Protein AF-0000000075594648 (afdb_homodimer)

Organism: Setaria italica (NCBI:txid4555)

Secondary structure (DSSP, 8-state):
---------S---B-S-EEE-TT-GGG-EEETTBSTT--BPTTPPPSSHHHHHHHHHHHHHHHTTT-TT-HHHHHHHHHHHTT--TTS---TT--S-HHHHHHHHHHHHHHHHHHHHHHHHHHH--/---------S---B-S-EEE-TT-GGG-EEETTBSTT--BPTTPPPSSHHHHHHHHHHHHHHHTTT-TT-HHHHHHHHHHHTT--TTS---TT--S-HHHHHHHHHHHHHHHHHHHHHHHHHHH--

pLDDT: mean 88.83, std 19.43, range [21.77, 98.88]

Structure (mmCIF, N/CA/C/O backbone):
data_AF-0000000075594648-model_v1
#
loop_
_entity.id
_entity.type
_entity.pdbx_description
1 polymer 'phospholipase A2'
#
loop_
_atom_site.group_PDB
_atom_site.id
_atom_site.type_symbol
_atom_site.label_atom_id
_atom_site.label_alt_id
_atom_site.label_comp_id
_atom_site.label_asym_id
_atom_site.label_entity_id
_atom_site.label_seq_id
_atom_site.pdbx_PDB_ins_code
_atom_site.Cartn_x
_atom_site.Cartn_y
_atom_site.Cartn_z
_atom_site.occupancy
_atom_site.B_iso_or_equiv
_atom_site.auth_seq_id
_atom_site.auth_comp_id
_atom_site.auth_asym_id
_atom_site.auth_atom_id
_atom_site.pdbx_PDB_model_num
ATOM 1 N N . MET A 1 1 ? -22.719 20.812 14.289 1 21.88 1 MET A N 1
ATOM 2 C CA . MET A 1 1 ? -21.422 20.938 13.648 1 21.88 1 MET A CA 1
ATOM 3 C C . MET A 1 1 ? -20.438 19.906 14.195 1 21.88 1 MET A C 1
ATOM 5 O O . MET A 1 1 ? -19.234 20.172 14.305 1 21.88 1 MET A O 1
ATOM 9 N N . ASP A 1 2 ? -20.906 18.703 14.5 1 23.84 2 ASP A N 1
ATOM 10 C CA . ASP A 1 2 ? -20.188 17.625 15.18 1 23.84 2 ASP A CA 1
ATOM 11 C C . ASP A 1 2 ? -19.078 17.062 14.305 1 23.84 2 ASP A C 1
ATOM 13 O O . ASP A 1 2 ? -19.344 16.531 13.227 1 23.84 2 ASP A O 1
ATOM 17 N N . ALA A 1 3 ? -17.938 17.75 14.312 1 28.38 3 ALA A N 1
ATOM 18 C CA . ALA A 1 3 ? -16.703 17.297 13.664 1 28.38 3 ALA A CA 1
ATOM 19 C C . ALA A 1 3 ? -16.469 15.805 13.891 1 28.38 3 ALA A C 1
ATOM 21 O O . ALA A 1 3 ? -16.203 15.383 15.023 1 28.38 3 ALA A O 1
ATOM 22 N N . PHE A 1 4 ? -17.188 14.984 13.414 1 27.84 4 PHE A N 1
ATOM 23 C CA . PHE A 1 4 ? -16.922 13.555 13.461 1 27.84 4 PHE A CA 1
ATOM 24 C C . PHE A 1 4 ? -15.438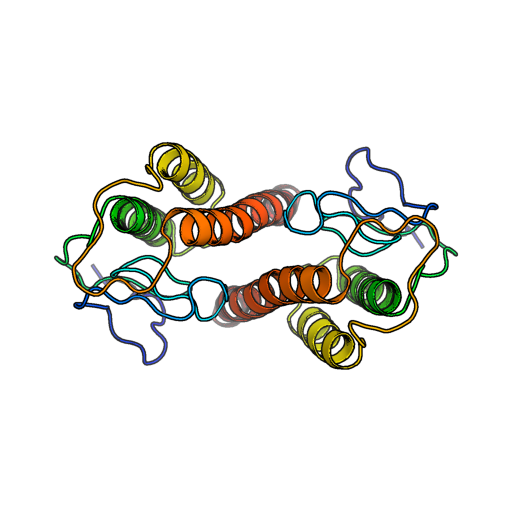 13.273 13.211 1 27.84 4 PHE A C 1
ATOM 26 O O . PHE A 1 4 ? -14.945 13.43 12.094 1 27.84 4 PHE A O 1
ATOM 33 N N . VAL A 1 5 ? -14.539 13.406 14.211 1 33.47 5 VAL A N 1
ATOM 34 C CA . VAL A 1 5 ? -13.125 13.086 14.398 1 33.47 5 VAL A CA 1
ATOM 35 C C . VAL A 1 5 ? -12.867 11.625 14.023 1 33.47 5 VAL A C 1
ATOM 37 O O . VAL A 1 5 ? -13.641 10.742 14.383 1 33.47 5 VAL A O 1
ATOM 40 N N . PHE A 1 6 ? -12.32 11.328 12.953 1 38.41 6 PHE A N 1
ATOM 41 C CA . PHE 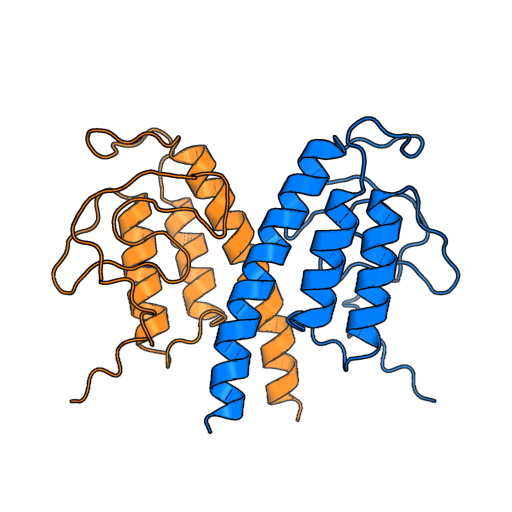A 1 6 ? -11.797 10.008 12.609 1 38.41 6 PHE A CA 1
ATOM 42 C C . PHE A 1 6 ? -11.438 9.227 13.867 1 38.41 6 PHE A C 1
ATOM 44 O O . PHE A 1 6 ? -11.023 9.812 14.875 1 38.41 6 PHE A O 1
ATOM 51 N N . PRO A 1 7 ? -12.195 8.133 14.133 1 35.22 7 PRO A N 1
ATOM 52 C CA . PRO A 1 7 ? -11.695 7.473 15.344 1 35.22 7 PRO A CA 1
ATOM 53 C C . PRO A 1 7 ? -10.18 7.543 15.477 1 35.22 7 PRO A C 1
ATOM 55 O O . PRO A 1 7 ? -9.453 7.043 14.609 1 35.22 7 PRO A O 1
ATOM 58 N N . GLN A 1 8 ? -9.578 8.648 15.727 1 34.41 8 GLN A N 1
ATOM 59 C CA . GLN A 1 8 ? -8.18 8.695 16.156 1 34.41 8 GLN A CA 1
ATOM 60 C C . GLN A 1 8 ? -7.848 7.512 17.062 1 34.41 8 GLN A C 1
ATOM 62 O O . GLN A 1 8 ? -8.516 7.293 18.078 1 34.41 8 GLN A O 1
ATOM 67 N N . GLY A 1 9 ? -7.723 6.289 16.672 1 34.22 9 GLY A N 1
ATOM 68 C CA . GLY A 1 9 ? -7.199 5.668 17.875 1 34.22 9 GLY A CA 1
ATOM 69 C C . GLY A 1 9 ? -6.695 6.668 18.906 1 34.22 9 GLY A C 1
ATOM 70 O O . GLY A 1 9 ? -6.723 7.879 18.656 1 34.22 9 GLY A O 1
ATOM 71 N N . SER A 1 10 ? -6.266 6.191 20.109 1 40.81 10 SER A N 1
ATOM 72 C CA . SER A 1 10 ? -5.656 7.059 21.109 1 40.81 10 SER A CA 1
ATOM 73 C C . SER A 1 10 ? -4.867 8.188 20.453 1 40.81 10 SER A C 1
ATOM 75 O O . SER A 1 10 ? -4.309 9.047 21.156 1 40.81 10 SER A O 1
ATOM 77 N N . GLN A 1 11 ? -4.312 7.957 19.125 1 51.66 11 GLN A N 1
ATOM 78 C CA . GLN A 1 11 ? -3.209 8.875 1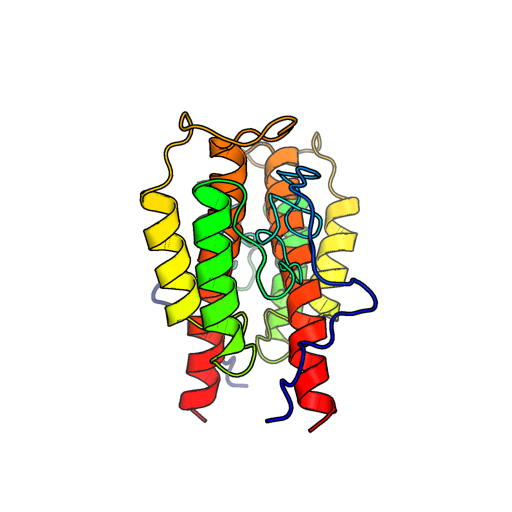8.859 1 51.66 11 GLN A CA 1
ATOM 79 C C . GLN A 1 11 ? -3.723 10.242 18.406 1 51.66 11 GLN A C 1
ATOM 81 O O . GLN A 1 11 ? -4.516 10.328 17.469 1 51.66 11 GLN A O 1
ATOM 86 N N . GLY A 1 12 ? -3.818 11.266 19.328 1 78.69 12 GLY A N 1
ATOM 87 C CA . GLY A 1 12 ? -3.92 12.711 19.234 1 78.69 12 GLY A CA 1
ATOM 88 C C . GLY A 1 12 ? -3.406 13.266 17.922 1 78.69 12 GLY A C 1
ATOM 89 O O . GLY A 1 12 ? -2.91 12.516 17.078 1 78.69 12 GLY A O 1
ATOM 90 N N . CYS A 1 13 ? -3.773 14.289 17.5 1 93.75 13 CYS A N 1
ATOM 91 C CA . CYS A 1 13 ? -3.271 15.062 16.359 1 93.75 13 CYS A CA 1
ATOM 92 C C . CYS A 1 13 ? -1.838 15.516 16.609 1 93.75 13 CYS A C 1
ATOM 94 O O . CYS A 1 13 ? -1.36 15.5 17.75 1 93.75 13 CYS A O 1
ATOM 96 N N . SER A 1 14 ? -1.088 15.656 15.516 1 96.44 14 SER A N 1
ATOM 97 C CA . SER A 1 14 ? 0.332 15.977 15.609 1 96.44 14 SER A CA 1
ATOM 98 C C . SER A 1 14 ? 0.557 17.484 15.625 1 96.44 14 SER A C 1
ATOM 100 O O . SER A 1 14 ? -0.096 18.219 14.883 1 96.44 14 SER A O 1
ATOM 102 N N . ARG A 1 15 ? 1.468 17.938 16.469 1 97.25 15 ARG A N 1
ATOM 103 C CA . ARG A 1 15 ? 1.88 19.328 16.531 1 97.25 15 ARG A CA 1
ATOM 104 C C . ARG A 1 15 ? 3.381 19.469 16.297 1 97.25 15 ARG A C 1
ATOM 106 O O . ARG A 1 15 ? 3.932 20.562 16.391 1 97.25 15 ARG A O 1
ATOM 113 N N . LYS A 1 16 ? 4.062 18.406 16.078 1 97.12 16 LYS A N 1
ATOM 114 C CA . LYS A 1 16 ? 5.516 18.359 15.922 1 97.12 16 LYS A CA 1
ATOM 115 C C . LYS A 1 16 ? 5.902 17.766 14.562 1 97.12 16 LYS A C 1
ATOM 117 O O . LYS A 1 16 ? 5.301 16.797 14.109 1 97.12 16 LYS A O 1
ATOM 122 N N . CYS A 1 17 ? 7.008 18.344 13.93 1 98.5 17 CYS A N 1
ATOM 123 C CA . CYS A 1 17 ? 7.547 17.766 12.711 1 98.5 17 CYS A CA 1
ATOM 124 C C . CYS A 1 17 ? 8.328 16.484 13.008 1 98.5 17 CYS A C 1
ATOM 126 O O . CYS A 1 17 ? 9.469 16.547 13.461 1 98.5 17 CYS A O 1
ATOM 128 N N . GLU A 1 18 ? 7.742 15.367 12.656 1 97.38 18 GLU A N 1
ATOM 129 C CA . GLU A 1 18 ? 8.336 14.062 12.922 1 97.38 18 GLU A CA 1
ATOM 130 C C . GLU A 1 18 ? 8.93 13.453 11.648 1 97.38 18 GLU A C 1
ATOM 132 O O . GLU A 1 18 ? 8.594 13.875 10.539 1 97.38 18 GLU A O 1
ATOM 137 N N . SER A 1 19 ? 9.922 12.617 11.789 1 98.25 19 SER A N 1
ATOM 138 C CA . SER A 1 19 ? 10.469 11.797 10.711 1 98.25 19 SER A CA 1
ATOM 139 C C . SER A 1 19 ? 10.938 10.438 11.234 1 98.25 19 SER A C 1
ATOM 141 O O . SER A 1 19 ? 12.016 10.328 11.812 1 98.25 19 SER A O 1
ATOM 143 N N . SER A 1 20 ? 10.094 9.477 11.117 1 97.19 20 SER A N 1
ATOM 144 C CA . SER A 1 20 ? 10.398 8.133 11.594 1 97.19 20 SER A CA 1
ATOM 145 C C . SER A 1 20 ? 9.773 7.074 10.695 1 97.19 20 SER A C 1
ATOM 147 O O . SER A 1 20 ? 8.703 7.289 10.125 1 97.19 20 SER A O 1
ATOM 149 N N . PHE A 1 21 ? 10.477 5.922 10.562 1 96.94 21 PHE A N 1
ATOM 150 C CA . PHE A 1 21 ? 10.008 4.746 9.836 1 96.94 21 PHE A CA 1
ATOM 151 C C . PHE A 1 21 ? 9.609 5.109 8.414 1 96.94 21 PHE A C 1
ATOM 153 O O . PHE A 1 21 ? 8.523 4.75 7.957 1 96.94 21 PHE A O 1
ATOM 160 N N . CYS A 1 22 ? 10.477 5.797 7.719 1 96.94 22 CYS A N 1
ATOM 161 C CA . CYS A 1 22 ? 10.156 6.488 6.473 1 96.94 22 CYS A CA 1
ATOM 162 C C . CYS A 1 22 ? 9.961 5.492 5.336 1 96.94 22 CYS A C 1
ATOM 164 O O . CYS A 1 22 ? 9.406 5.844 4.293 1 96.94 22 CYS A O 1
ATOM 166 N N . ALA A 1 23 ? 10.32 4.242 5.508 1 94.81 23 ALA A N 1
ATOM 167 C CA . ALA A 1 23 ? 10.211 3.25 4.441 1 94.81 23 ALA A CA 1
ATOM 168 C C . ALA A 1 23 ? 9.227 2.145 4.824 1 94.81 23 ALA A C 1
ATOM 170 O O . ALA A 1 23 ? 9.125 1.131 4.129 1 94.81 23 ALA A O 1
ATOM 171 N N . VAL A 1 24 ? 8.562 2.287 5.969 1 94.88 24 VAL A N 1
ATOM 172 C CA . VAL A 1 24 ? 7.621 1.3 6.484 1 94.88 24 VAL A CA 1
ATOM 173 C C . VAL A 1 24 ? 6.211 1.88 6.48 1 94.88 24 VAL A C 1
ATOM 175 O O . VAL A 1 24 ? 5.781 2.492 7.461 1 94.88 24 VAL A O 1
ATOM 178 N N . PRO A 1 25 ? 5.445 1.521 5.492 1 95.75 25 PRO A N 1
ATOM 179 C CA . PRO A 1 25 ? 4.203 2.252 5.227 1 95.75 25 PRO A CA 1
ATOM 180 C C . PRO A 1 25 ? 3.285 2.312 6.445 1 95.75 25 PRO A C 1
ATOM 182 O O . PRO A 1 25 ? 2.834 3.393 6.832 1 95.75 25 PRO A O 1
ATOM 185 N N . PRO A 1 26 ? 3.049 1.259 7.203 1 93.56 26 PRO A N 1
ATOM 186 C CA . PRO A 1 26 ? 2.064 1.354 8.281 1 93.56 26 PRO A CA 1
ATOM 187 C C . PRO A 1 26 ? 2.564 2.182 9.469 1 93.56 26 PRO A C 1
ATOM 189 O O . PRO A 1 26 ? 1.771 2.592 10.32 1 93.56 26 PRO A O 1
ATOM 192 N N . LEU A 1 27 ? 3.857 2.387 9.531 1 94.5 27 LEU A N 1
ATOM 193 C CA . LEU A 1 27 ? 4.426 3.047 10.703 1 94.5 27 LEU A CA 1
ATOM 194 C C . LEU A 1 27 ? 4.996 4.41 10.336 1 94.5 27 LEU A C 1
ATOM 196 O O . LEU A 1 27 ? 5.426 5.168 11.211 1 94.5 27 LEU A O 1
ATOM 200 N N . LEU A 1 28 ? 5.066 4.672 9.086 1 96.81 28 LEU A N 1
ATOM 201 C CA . LEU A 1 28 ? 5.672 5.895 8.578 1 96.81 28 LEU A CA 1
ATOM 202 C C . LEU A 1 28 ? 5.02 7.125 9.195 1 96.81 28 LEU A C 1
ATOM 204 O O . LEU A 1 28 ? 3.789 7.223 9.242 1 96.81 28 LEU A O 1
ATOM 208 N N . ARG A 1 29 ? 5.84 7.988 9.789 1 97.31 29 ARG A N 1
ATOM 209 C CA . ARG A 1 29 ? 5.473 9.336 10.211 1 97.31 29 ARG A CA 1
ATOM 210 C C . ARG A 1 29 ? 6.383 10.375 9.57 1 97.31 29 ARG A C 1
ATOM 212 O O . ARG A 1 29 ? 7.605 10.32 9.719 1 97.31 29 ARG A O 1
ATOM 219 N N . TYR A 1 30 ? 5.871 11.258 8.773 1 98.5 30 TYR A N 1
ATOM 220 C CA . TYR A 1 30 ? 6.641 12.336 8.164 1 98.5 30 TYR A CA 1
ATOM 221 C C . TYR A 1 30 ? 5.906 13.672 8.297 1 98.5 30 TYR A C 1
ATOM 223 O O . TYR A 1 30 ? 4.762 13.805 7.855 1 98.5 30 TYR A O 1
ATOM 231 N N . GLY A 1 31 ? 6.59 14.578 8.906 1 98.56 31 GLY A N 1
ATOM 232 C CA . GLY A 1 31 ? 5.934 15.844 9.211 1 98.56 31 GLY A CA 1
ATOM 233 C C . GLY A 1 31 ? 4.809 15.695 10.219 1 98.56 31 GLY A C 1
ATOM 234 O O . GLY A 1 31 ? 4.953 15 11.227 1 98.56 31 GLY A O 1
ATOM 235 N N . LYS A 1 32 ? 3.795 16.438 9.945 1 98.25 32 LYS A N 1
ATOM 236 C CA . LYS A 1 32 ? 2.635 16.391 10.836 1 98.25 32 LYS A CA 1
ATOM 237 C C . LYS A 1 32 ? 1.476 15.641 10.188 1 98.25 32 LYS A C 1
ATOM 239 O O . LYS A 1 32 ? 0.537 15.227 10.875 1 98.25 32 LYS A O 1
ATOM 244 N N . TYR A 1 33 ? 1.637 15.406 8.875 1 98.19 33 TYR A N 1
ATOM 245 C CA . TYR A 1 33 ? 0.425 15 8.172 1 98.19 33 TYR A CA 1
ATOM 246 C C . TYR A 1 33 ? 0.647 13.695 7.414 1 98.19 33 TYR A C 1
ATOM 248 O O . TYR A 1 33 ? -0.306 12.977 7.113 1 98.19 33 TYR A O 1
ATOM 256 N N . CYS A 1 34 ? 1.858 13.398 7.031 1 98.5 34 CYS A N 1
ATOM 257 C CA . CYS A 1 34 ? 2.092 12.203 6.219 1 98.5 34 CYS A CA 1
ATOM 258 C C . CYS A 1 34 ? 2.217 10.961 7.098 1 98.5 34 CYS A C 1
ATOM 260 O O . CYS A 1 34 ? 3.207 10.797 7.809 1 98.5 34 CYS A O 1
ATOM 262 N N . GLY A 1 35 ? 1.302 10.117 7.027 1 96.81 35 GLY A N 1
ATOM 263 C CA . GLY A 1 35 ? 1.213 8.844 7.719 1 96.81 35 GLY A CA 1
ATOM 264 C C . GLY A 1 35 ? -0.193 8.273 7.746 1 96.81 35 GLY A C 1
ATOM 265 O O . GLY A 1 35 ? -1.172 9.023 7.691 1 96.81 35 GLY A O 1
ATOM 266 N N . ILE A 1 36 ? -0.271 6.984 7.742 1 94.69 36 ILE A N 1
ATOM 267 C CA . ILE A 1 36 ? -1.579 6.344 7.812 1 94.69 36 ILE A CA 1
ATOM 268 C C . ILE A 1 36 ? -2.191 6.57 9.195 1 94.69 36 ILE A C 1
ATOM 270 O O . ILE A 1 36 ? -1.528 6.375 10.211 1 94.69 36 ILE A O 1
ATOM 274 N N . LEU A 1 37 ? -3.465 7.016 9.234 1 92.06 37 LEU A N 1
ATOM 275 C CA . LEU A 1 37 ? -4.176 7.34 10.469 1 92.06 37 LEU A CA 1
ATOM 276 C C . LEU A 1 37 ? -3.41 8.383 11.273 1 92.06 37 LEU A C 1
ATOM 278 O O . LEU A 1 37 ? -3.361 8.305 12.508 1 92.06 37 LEU A O 1
ATOM 282 N N . TYR A 1 38 ? -2.748 9.211 10.602 1 94 38 TYR A N 1
ATOM 283 C CA . TYR A 1 38 ? -1.88 10.258 11.133 1 94 38 TYR A CA 1
ATOM 284 C C . TYR A 1 38 ? -2.191 11.602 10.492 1 94 38 TYR A C 1
ATOM 286 O O . TYR A 1 38 ? -2.34 11.695 9.266 1 94 38 TYR A O 1
ATOM 294 N N . SER A 1 39 ? -2.428 12.664 11.406 1 96.81 39 SER A N 1
ATOM 295 C CA . SER A 1 39 ? -2.729 13.992 10.883 1 96.81 39 SER A CA 1
ATOM 296 C C . SER A 1 39 ? -2.33 15.078 11.875 1 96.81 39 SER A C 1
ATOM 298 O O . SER A 1 39 ? -2.176 14.812 13.07 1 96.81 39 SER A O 1
ATOM 300 N N . GLY A 1 40 ? -2.154 16.188 11.266 1 97.38 40 GLY A N 1
ATOM 301 C CA . GLY A 1 40 ? -1.871 17.328 12.109 1 97.38 40 GLY A CA 1
ATOM 302 C C . GLY A 1 40 ? -3.092 17.844 12.852 1 97.38 40 GLY A C 1
ATOM 303 O O . GLY A 1 40 ? -4.223 17.688 12.383 1 97.38 40 GLY A O 1
ATOM 304 N N . CYS A 1 41 ? -2.842 18.469 14.062 1 96.5 41 CYS A N 1
ATOM 305 C CA . CYS A 1 41 ? -3.916 19.141 14.789 1 96.5 41 CYS A CA 1
ATOM 306 C C . CYS A 1 41 ? -4.438 20.344 14.008 1 96.5 41 CYS A C 1
ATOM 308 O O . CYS A 1 41 ? -3.729 20.891 13.164 1 96.5 41 CYS A O 1
ATOM 310 N N . PRO A 1 42 ? -5.773 20.703 14.297 1 94 42 PRO A N 1
ATOM 311 C CA . PRO A 1 42 ? -6.289 21.906 13.641 1 94 42 PRO A CA 1
ATOM 312 C C . PRO A 1 42 ? -5.355 23.109 13.797 1 94 42 PRO A C 1
ATOM 314 O O . PRO A 1 42 ? -4.848 23.359 14.891 1 94 42 PRO A O 1
ATOM 317 N N . GLY A 1 43 ? -5.102 23.797 12.766 1 95.69 43 GLY A N 1
ATOM 318 C CA . GLY A 1 43 ? -4.312 25.016 12.812 1 95.69 43 GLY A CA 1
ATOM 319 C C . GLY A 1 43 ? -2.836 24.781 12.562 1 95.69 43 GLY A C 1
ATOM 320 O O . GLY A 1 43 ? -2.076 25.719 12.359 1 95.69 43 GLY A O 1
ATOM 321 N N . GLU A 1 44 ? -2.361 23.562 12.578 1 97.94 44 GLU A N 1
ATOM 322 C CA . GLU A 1 44 ? -0.948 23.25 12.383 1 97.94 44 GLU A CA 1
ATOM 323 C C . GLU A 1 44 ? -0.55 23.406 10.914 1 97.94 44 GLU A C 1
ATOM 325 O O . GLU A 1 44 ? -1.255 22.938 10.023 1 97.94 44 GLU A O 1
ATOM 330 N N . LYS A 1 45 ? 0.635 24.109 10.711 1 98.5 45 LYS A N 1
ATOM 331 C CA . LYS A 1 45 ? 1.191 24.266 9.367 1 98.5 45 LYS A CA 1
ATOM 332 C C . LYS A 1 45 ? 2.064 23.062 9 1 98.5 45 LYS A C 1
ATOM 334 O O . LYS A 1 45 ? 2.709 22.469 9.867 1 98.5 45 LYS A O 1
ATOM 339 N N . PRO A 1 46 ? 2.074 22.719 7.727 1 98.75 46 PRO A N 1
ATOM 340 C CA . PRO A 1 46 ? 2.934 21.609 7.328 1 98.75 46 PRO A CA 1
ATOM 341 C C . PRO A 1 46 ? 4.422 21.922 7.496 1 98.75 46 PRO A C 1
ATOM 343 O O . PRO A 1 46 ? 4.812 23.078 7.504 1 98.75 46 PRO A O 1
ATOM 346 N N . CYS A 1 47 ? 5.23 20.938 7.578 1 98.88 47 CYS A N 1
ATOM 347 C CA . CYS A 1 47 ? 6.645 21.062 7.906 1 98.88 47 CYS A CA 1
ATOM 348 C C . CYS A 1 47 ? 7.469 21.359 6.66 1 98.88 47 CYS A C 1
ATOM 350 O O . CYS A 1 47 ? 8.562 21.922 6.754 1 98.88 47 CYS A O 1
ATOM 352 N N . ASP A 1 48 ? 7.055 20.953 5.539 1 98.69 48 ASP A N 1
ATOM 353 C CA . ASP A 1 48 ? 7.719 21.172 4.258 1 98.69 48 ASP A CA 1
ATOM 354 C C . ASP A 1 48 ? 6.777 20.891 3.094 1 98.69 48 ASP A C 1
ATOM 356 O O . ASP A 1 48 ? 5.566 20.766 3.281 1 98.69 48 ASP A O 1
ATOM 360 N N . ALA A 1 49 ? 7.309 20.781 1.891 1 98.62 49 ALA A N 1
ATOM 361 C CA . ALA A 1 49 ? 6.488 20.625 0.692 1 98.62 49 ALA A CA 1
ATOM 362 C C . ALA A 1 49 ? 5.785 19.281 0.676 1 98.62 49 ALA A C 1
ATOM 364 O O . ALA A 1 49 ? 4.605 19.188 0.331 1 98.62 49 ALA A O 1
ATOM 365 N N . LEU A 1 50 ? 6.484 18.219 1.001 1 98.81 50 LEU A N 1
ATOM 366 C CA . LEU A 1 50 ? 5.883 16.891 1.054 1 98.81 50 LEU A CA 1
ATOM 367 C C . LEU A 1 50 ? 4.754 16.844 2.078 1 98.81 50 LEU A C 1
ATOM 369 O O . LEU A 1 50 ? 3.662 16.359 1.783 1 98.81 50 LEU A O 1
ATOM 373 N N . ASP A 1 51 ? 4.992 17.359 3.215 1 98.81 51 ASP A N 1
ATOM 374 C CA . ASP A 1 51 ? 4 17.391 4.285 1 98.81 51 ASP A CA 1
ATOM 375 C C . ASP A 1 51 ? 2.785 18.219 3.881 1 98.81 51 ASP A C 1
ATOM 377 O O . ASP A 1 51 ? 1.66 17.922 4.285 1 98.81 51 ASP A O 1
ATOM 381 N N . ALA A 1 52 ? 2.998 19.25 3.119 1 98.88 52 ALA A N 1
ATOM 382 C CA . ALA A 1 52 ? 1.898 20.078 2.623 1 98.88 52 ALA A CA 1
ATOM 383 C C . ALA A 1 52 ? 0.98 19.266 1.708 1 98.88 52 ALA A C 1
ATOM 385 O O . ALA A 1 52 ? -0.243 19.422 1.756 1 98.88 52 ALA A O 1
ATOM 386 N N . CYS A 1 53 ? 1.56 18.422 0.913 1 98.88 53 CYS A N 1
ATOM 387 C CA . CYS A 1 53 ? 0.752 17.562 0.062 1 98.88 53 CYS A CA 1
ATOM 388 C C . CYS A 1 53 ? -0.142 16.656 0.9 1 98.88 53 CYS A C 1
ATOM 390 O O . CYS A 1 53 ? -1.319 16.469 0.584 1 98.88 53 CYS A O 1
ATOM 392 N N . CYS A 1 54 ? 0.426 16.141 1.966 1 98.81 54 CYS A N 1
ATOM 393 C CA . CYS A 1 54 ? -0.333 15.234 2.82 1 98.81 54 CYS A CA 1
ATOM 394 C C . CYS A 1 54 ? -1.437 15.984 3.561 1 98.81 54 CYS A C 1
ATOM 396 O O . CYS A 1 54 ? -2.514 15.43 3.795 1 98.81 54 CYS A O 1
ATOM 398 N N . MET A 1 55 ? -1.158 17.188 3.959 1 98.69 55 MET A N 1
ATOM 399 C CA . MET A 1 55 ? -2.174 18 4.625 1 98.69 55 MET A CA 1
ATOM 400 C C . MET A 1 55 ? -3.398 18.172 3.732 1 98.69 55 MET A C 1
ATOM 402 O O . MET A 1 55 ? -4.531 18 4.184 1 98.69 55 MET A O 1
ATOM 406 N N . VAL A 1 56 ? -3.119 18.594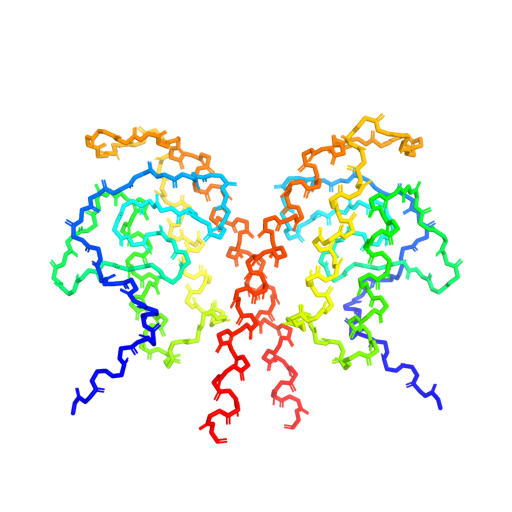 2.527 1 98.69 56 VAL A N 1
ATOM 407 C CA . VAL A 1 56 ? -4.203 18.797 1.572 1 98.69 56 VAL A CA 1
ATOM 408 C C . VAL A 1 56 ? -4.969 17.484 1.376 1 98.69 56 VAL A C 1
ATOM 410 O O . VAL A 1 56 ? -6.199 17.484 1.322 1 98.69 56 VAL A O 1
ATOM 413 N N . HIS A 1 57 ? -4.258 16.375 1.259 1 98.69 57 HIS A N 1
ATOM 414 C CA . HIS A 1 57 ? -4.867 15.062 1.112 1 98.69 57 HIS A CA 1
ATOM 415 C C . HIS A 1 57 ? -5.762 14.734 2.305 1 98.69 57 HIS A C 1
ATOM 417 O O . HIS A 1 57 ? -6.895 14.281 2.129 1 98.69 57 HIS A O 1
ATOM 423 N N . ASP A 1 58 ? -5.211 14.961 3.473 1 97.56 58 ASP A N 1
ATOM 424 C CA . ASP A 1 58 ? -5.973 14.688 4.688 1 97.56 58 ASP A CA 1
ATOM 425 C C . ASP A 1 58 ? -7.285 15.469 4.699 1 97.56 58 ASP A C 1
ATOM 427 O O . ASP A 1 58 ? -8.328 14.938 5.062 1 97.56 58 ASP A O 1
ATOM 431 N N . HIS A 1 59 ? -7.215 16.734 4.336 1 97.62 59 HIS A N 1
ATOM 432 C CA . HIS A 1 59 ? -8.414 17.562 4.293 1 97.62 59 HIS A CA 1
ATOM 433 C C . HIS A 1 59 ? -9.438 17 3.305 1 97.62 59 HIS A C 1
ATOM 435 O O . HIS A 1 59 ? -10.633 16.953 3.602 1 97.62 59 HIS A O 1
ATOM 441 N N . CYS A 1 60 ? -9.008 16.609 2.15 1 98.25 60 CYS A N 1
ATOM 442 C CA . CYS A 1 60 ? -9.891 16.047 1.137 1 98.25 60 CYS A CA 1
ATOM 443 C C . CYS A 1 60 ? -10.594 14.805 1.663 1 98.25 60 CYS A C 1
ATOM 445 O O . CYS A 1 60 ? -11.812 14.68 1.534 1 98.25 60 CYS A O 1
ATOM 447 N N . VAL A 1 61 ? -9.891 13.867 2.281 1 95.94 61 VAL A N 1
ATOM 448 C CA . VAL A 1 61 ? -10.438 12.633 2.814 1 95.94 61 VAL A CA 1
ATOM 449 C C . VAL A 1 61 ? -11.469 12.945 3.9 1 95.94 61 VAL A C 1
ATOM 451 O O . VAL A 1 61 ? -12.562 12.375 3.91 1 95.94 61 VAL A O 1
ATOM 454 N N . ASP A 1 62 ? -11.07 13.875 4.758 1 93.94 62 ASP A N 1
ATOM 455 C CA . ASP A 1 62 ? -11.953 14.273 5.844 1 93.94 62 ASP A CA 1
ATOM 456 C C . ASP A 1 62 ? -13.289 14.781 5.309 1 93.94 62 ASP A C 1
ATOM 458 O O . ASP A 1 62 ? -14.352 14.406 5.812 1 93.94 62 ASP A O 1
ATOM 462 N N . THR A 1 63 ? -13.258 15.562 4.285 1 95.81 63 THR A N 1
ATOM 463 C CA . THR A 1 63 ? -14.461 16.203 3.77 1 95.81 63 THR A CA 1
ATOM 464 C C . THR A 1 63 ? -15.25 15.25 2.885 1 95.81 63 THR A C 1
ATOM 466 O O . THR A 1 63 ? -16.359 15.57 2.449 1 95.81 63 THR A O 1
ATOM 469 N N . HIS A 1 64 ? -14.766 14.117 2.602 1 95.31 64 HIS A N 1
ATOM 470 C CA . HIS A 1 64 ? -15.461 13.086 1.837 1 95.31 64 HIS A CA 1
ATOM 471 C C . HIS A 1 64 ? -15.734 11.852 2.693 1 95.31 64 HIS A C 1
ATOM 473 O O . HIS A 1 64 ? -15.438 10.727 2.285 1 95.31 64 HIS A O 1
ATOM 479 N N . ASN A 1 65 ? -16.234 12.086 3.906 1 91.31 65 ASN A N 1
ATOM 480 C CA . ASN A 1 65 ? -16.734 11.078 4.84 1 91.31 65 ASN A CA 1
ATOM 481 C C . ASN A 1 65 ? -15.602 10.156 5.309 1 91.31 65 ASN A C 1
ATOM 483 O O . ASN A 1 65 ? -15.805 8.953 5.48 1 91.31 65 ASN A O 1
ATOM 487 N N . ASN A 1 66 ? -14.359 10.625 5.297 1 91.06 66 ASN A N 1
ATOM 488 C CA . ASN A 1 66 ? -13.195 9.859 5.738 1 91.06 66 ASN A CA 1
ATOM 489 C C . ASN A 1 66 ? -12.961 8.633 4.863 1 91.06 66 ASN A C 1
ATOM 491 O O . ASN A 1 66 ? -12.578 7.574 5.363 1 91.06 66 ASN A O 1
ATOM 495 N N . ASP A 1 67 ? -13.289 8.758 3.613 1 90.75 67 ASP A N 1
ATOM 496 C CA . ASP A 1 67 ? -13.055 7.684 2.656 1 90.75 67 ASP A CA 1
ATOM 497 C C . ASP A 1 67 ? -11.602 7.676 2.184 1 90.75 67 ASP A C 1
ATOM 499 O O . ASP A 1 67 ? -11.266 8.336 1.202 1 90.75 67 ASP A O 1
ATOM 503 N N . TYR A 1 68 ? -10.797 6.859 2.764 1 91.56 68 TYR A N 1
ATOM 504 C CA . TYR A 1 68 ? -9.359 6.777 2.492 1 91.56 68 TYR A CA 1
ATOM 505 C C . TYR A 1 68 ? -9.102 6.223 1.098 1 91.56 68 TYR A C 1
ATOM 507 O O . TYR A 1 68 ? -7.992 6.336 0.574 1 91.56 68 TYR A O 1
ATOM 515 N N . LEU A 1 69 ? -10.07 5.625 0.5 1 92.62 69 LEU A N 1
ATOM 516 C CA . LEU A 1 69 ? -9.922 5.059 -0.837 1 92.62 69 LEU A CA 1
ATOM 517 C C . LEU A 1 69 ? -10.547 5.973 -1.886 1 92.62 69 LEU A C 1
ATOM 519 O O . LEU A 1 69 ? -10.688 5.586 -3.047 1 92.62 69 LEU A O 1
ATOM 523 N N . ASN A 1 70 ? -10.953 7.172 -1.452 1 94.69 70 ASN A N 1
ATOM 524 C CA . ASN A 1 70 ? -11.5 8.125 -2.414 1 94.69 70 ASN A CA 1
ATOM 525 C C . ASN A 1 70 ? -10.516 8.383 -3.559 1 94.69 70 ASN A C 1
ATOM 527 O O . ASN A 1 70 ? -9.43 8.914 -3.34 1 94.69 70 ASN A O 1
ATOM 531 N N . THR A 1 71 ? -10.938 8.055 -4.746 1 96.25 71 THR A N 1
ATOM 532 C CA . THR A 1 71 ? -10.055 8.062 -5.906 1 96.25 71 THR A CA 1
ATOM 533 C C . THR A 1 71 ? -9.609 9.484 -6.238 1 96.25 71 THR A C 1
ATOM 535 O O . THR A 1 71 ? -8.438 9.719 -6.539 1 96.25 71 THR A O 1
ATOM 538 N N . ARG A 1 72 ? -10.484 10.398 -6.18 1 97.25 72 ARG A N 1
ATOM 539 C CA . ARG A 1 72 ? -10.141 11.781 -6.488 1 97.25 72 ARG A CA 1
ATOM 540 C C . ARG A 1 72 ? -9.109 12.328 -5.504 1 97.25 72 ARG A C 1
ATOM 542 O O . ARG A 1 72 ? -8.117 12.93 -5.91 1 97.25 72 ARG A O 1
ATOM 549 N N . CYS A 1 73 ? -9.32 12.148 -4.199 1 98.44 73 CYS A N 1
ATOM 550 C CA . CYS A 1 73 ? -8.391 12.617 -3.178 1 98.44 73 CYS A CA 1
ATOM 551 C C . CYS A 1 73 ? -7.016 11.984 -3.363 1 98.44 73 CYS A C 1
ATOM 553 O O . CYS A 1 73 ? -5.992 12.664 -3.27 1 98.44 73 CYS A O 1
ATOM 555 N N . ASN A 1 74 ? -6.973 10.75 -3.641 1 98.62 74 ASN A N 1
ATOM 556 C CA . ASN A 1 74 ? -5.715 10.023 -3.805 1 98.62 74 ASN A CA 1
ATOM 557 C C . ASN A 1 74 ? -5.004 10.43 -5.094 1 98.62 74 ASN A C 1
ATOM 559 O O . ASN A 1 74 ? -3.779 10.578 -5.109 1 98.62 74 ASN A O 1
ATOM 563 N N . GLU A 1 75 ? -5.727 10.609 -6.184 1 98.62 75 GLU A N 1
ATOM 564 C CA . GLU A 1 75 ? -5.109 11.062 -7.43 1 98.62 75 GLU A CA 1
ATOM 565 C C . GLU A 1 75 ? -4.551 12.469 -7.285 1 98.62 75 GLU A C 1
ATOM 567 O O . GLU A 1 75 ? -3.498 12.789 -7.844 1 98.62 75 GLU A O 1
ATOM 572 N N . ASN A 1 76 ? -5.258 13.266 -6.57 1 98.75 76 ASN A N 1
ATOM 573 C CA . ASN A 1 76 ? -4.738 14.602 -6.289 1 98.75 76 ASN A CA 1
ATOM 574 C C . ASN A 1 76 ? -3.43 14.539 -5.508 1 98.75 76 ASN A C 1
ATOM 576 O O . ASN A 1 76 ? -2.521 15.336 -5.75 1 98.75 76 ASN A O 1
ATOM 580 N N . LEU A 1 77 ? -3.328 13.672 -4.516 1 98.81 77 LEU A N 1
ATOM 581 C CA . LEU A 1 77 ? -2.08 13.5 -3.783 1 98.81 77 LEU A CA 1
ATOM 582 C C . LEU A 1 77 ? -0.95 13.094 -4.727 1 98.81 77 LEU A C 1
ATOM 584 O O . LEU A 1 77 ? 0.155 13.633 -4.645 1 98.81 77 LEU A O 1
ATOM 588 N N . LEU A 1 78 ? -1.179 12.203 -5.625 1 98.81 78 LEU A N 1
ATOM 589 C CA . LEU A 1 78 ? -0.16 11.781 -6.578 1 98.81 78 LEU A CA 1
ATOM 590 C C . LEU A 1 78 ? 0.341 12.961 -7.398 1 98.81 78 LEU A C 1
ATOM 592 O O . LEU A 1 78 ? 1.548 13.125 -7.594 1 98.81 78 LEU A O 1
ATOM 596 N N . SER A 1 79 ? -0.573 13.75 -7.879 1 98.75 79 SER A N 1
ATOM 597 C CA . SER A 1 79 ? -0.206 14.938 -8.641 1 98.75 79 SER A CA 1
ATOM 598 C C . SER A 1 79 ? 0.644 15.891 -7.805 1 98.75 79 SER A C 1
ATOM 600 O O . SER A 1 79 ? 1.625 16.453 -8.297 1 98.75 79 SER A O 1
ATOM 602 N N . CYS A 1 80 ? 0.25 16.062 -6.598 1 98.81 80 CYS A N 1
ATOM 603 C CA . CYS A 1 80 ? 0.995 16.938 -5.707 1 98.81 80 CYS A CA 1
ATOM 604 C C . CYS A 1 80 ? 2.404 16.422 -5.469 1 98.81 80 CYS A C 1
ATOM 606 O O . CYS A 1 80 ? 3.367 17.188 -5.465 1 98.81 80 CYS A O 1
ATOM 608 N N . LEU A 1 81 ? 2.561 15.148 -5.293 1 98.69 81 LEU A N 1
ATOM 609 C CA . LEU A 1 81 ? 3.861 14.531 -5.062 1 98.69 81 LEU A CA 1
ATOM 610 C C . LEU A 1 81 ? 4.797 14.773 -6.242 1 98.69 81 LEU A C 1
ATOM 612 O O . LEU A 1 81 ? 6.012 14.898 -6.062 1 98.69 81 LEU A O 1
ATOM 616 N N . ASP A 1 82 ? 4.234 14.883 -7.438 1 98 82 ASP A N 1
ATOM 617 C CA . ASP A 1 82 ? 5.023 15.148 -8.633 1 98 82 ASP A CA 1
ATOM 618 C C . ASP A 1 82 ? 5.719 16.516 -8.539 1 98 82 ASP A C 1
ATOM 620 O O . ASP A 1 82 ? 6.723 16.75 -9.219 1 98 82 ASP A O 1
ATOM 624 N N . SER A 1 83 ? 5.223 17.328 -7.734 1 97.44 83 SER A N 1
ATOM 625 C CA . SER A 1 83 ? 5.762 18.672 -7.641 1 97.44 83 SER A CA 1
ATOM 626 C C . SER A 1 83 ? 6.773 18.797 -6.508 1 97.44 83 SER A C 1
ATOM 628 O O . SER A 1 83 ? 7.398 19.844 -6.332 1 97.44 83 SER A O 1
ATOM 630 N N . VAL A 1 84 ? 6.895 17.734 -5.719 1 97.88 84 VAL A N 1
ATOM 631 C CA . VAL A 1 84 ? 7.832 17.75 -4.602 1 97.88 84 VAL A CA 1
ATOM 632 C C . VAL A 1 84 ? 9.25 17.5 -5.113 1 97.88 84 VAL A C 1
ATOM 634 O O . VAL A 1 84 ? 9.516 16.469 -5.754 1 97.88 84 VAL A O 1
ATOM 637 N N . SER A 1 85 ? 10.141 18.422 -4.836 1 96.75 85 SER A N 1
ATOM 638 C CA . SER A 1 85 ? 11.547 18.25 -5.176 1 96.75 85 SER A CA 1
ATOM 639 C C . SER A 1 85 ? 12.266 17.406 -4.133 1 96.75 85 SER A C 1
ATOM 641 O O . SER A 1 85 ? 12.297 17.75 -2.951 1 96.75 85 SER A O 1
ATOM 643 N N . PRO A 1 86 ? 12.875 16.328 -4.531 1 95.56 86 PRO A N 1
ATOM 644 C CA . PRO A 1 86 ? 13.594 15.477 -3.574 1 95.56 86 PRO A CA 1
ATOM 645 C C . PRO A 1 86 ? 14.734 16.219 -2.877 1 95.56 86 PRO A C 1
ATOM 647 O O . PRO A 1 86 ? 15.109 15.859 -1.756 1 95.56 86 PRO A O 1
ATOM 650 N N . ALA A 1 87 ? 15.242 17.156 -3.488 1 94.06 87 ALA A N 1
ATOM 651 C CA . ALA A 1 87 ? 16.375 17.922 -2.945 1 94.06 87 ALA A CA 1
ATOM 652 C C . ALA A 1 87 ? 15.898 19.234 -2.338 1 94.06 87 ALA A C 1
ATOM 654 O O . ALA A 1 87 ? 16.719 20.062 -1.942 1 94.06 87 ALA A O 1
ATOM 655 N N . GLY A 1 88 ? 14.688 19.453 -2.324 1 92.69 88 GLY A N 1
ATOM 656 C CA . GLY A 1 88 ? 14.156 20.703 -1.787 1 92.69 88 GLY A CA 1
ATOM 657 C C . GLY A 1 88 ? 14.312 20.812 -0.283 1 92.69 88 GLY A C 1
ATOM 658 O O . GLY A 1 88 ? 14.68 19.844 0.385 1 92.69 88 GLY A O 1
ATOM 659 N N . PRO A 1 89 ? 14.102 22.031 0.229 1 96.25 89 PRO A N 1
ATOM 660 C CA . PRO A 1 89 ? 14.219 22.234 1.675 1 96.25 89 PRO A CA 1
ATOM 661 C C . PRO A 1 89 ? 13.273 21.344 2.475 1 96.25 89 PRO A C 1
ATOM 663 O O . PRO A 1 89 ? 12.156 21.078 2.027 1 96.25 89 PRO A O 1
ATOM 666 N N . THR A 1 90 ? 13.781 20.875 3.584 1 97.75 90 THR A N 1
ATOM 667 C CA . THR A 1 90 ? 12.969 20.125 4.539 1 97.75 90 THR A CA 1
ATOM 668 C C . THR A 1 90 ? 13.047 20.75 5.93 1 97.75 90 THR A C 1
ATOM 670 O O . THR A 1 90 ? 13.336 21.938 6.059 1 97.75 90 THR A O 1
ATOM 673 N N . PHE A 1 91 ? 12.719 20.031 6.988 1 98.38 91 PHE A N 1
ATOM 674 C CA . PHE A 1 91 ? 12.641 20.641 8.312 1 98.38 91 PHE A CA 1
ATOM 675 C C . PHE A 1 91 ? 13.773 20.141 9.203 1 98.38 91 PHE A C 1
ATOM 677 O O . PHE A 1 91 ? 14.328 19.062 8.969 1 98.38 91 PHE A O 1
ATOM 684 N N . PRO A 1 92 ? 14.195 21.062 10.188 1 97.62 92 PRO A N 1
ATOM 685 C CA . PRO A 1 92 ? 15.305 20.672 11.062 1 97.62 92 PRO A CA 1
ATOM 686 C C . PRO A 1 92 ? 15.078 19.328 11.734 1 97.62 92 PRO A C 1
ATOM 688 O O . PRO A 1 92 ? 14 19.078 12.281 1 97.62 92 PRO A O 1
ATOM 691 N N . GLY A 1 93 ? 16.125 18.422 11.633 1 97.38 93 GLY A N 1
ATOM 692 C CA . GLY A 1 93 ? 16.062 17.141 12.32 1 97.38 93 GLY A CA 1
ATOM 693 C C . GLY A 1 93 ? 15.461 16.047 11.469 1 97.38 93 GLY A C 1
ATOM 694 O O . GLY A 1 93 ? 15.375 14.891 11.906 1 97.38 93 GLY A O 1
ATOM 695 N N . ASN A 1 94 ? 15.07 16.391 10.289 1 98.44 94 ASN A N 1
ATOM 696 C CA . ASN A 1 94 ? 14.508 15.375 9.414 1 98.44 94 ASN A CA 1
ATOM 697 C C . ASN A 1 94 ? 15.492 14.227 9.18 1 98.44 94 ASN A C 1
ATOM 699 O O . ASN A 1 94 ? 16.609 14.453 8.727 1 98.44 94 ASN A O 1
ATOM 703 N N . GLU A 1 95 ? 14.984 13.078 9.508 1 97.81 95 GLU A N 1
ATOM 704 C CA . GLU A 1 95 ? 15.844 11.906 9.398 1 97.81 95 GLU A CA 1
ATOM 705 C C . GLU A 1 95 ? 15.523 11.094 8.141 1 97.81 95 GLU A C 1
ATOM 707 O O . GLU A 1 95 ? 16.141 10.062 7.887 1 97.81 95 GLU A O 1
ATOM 712 N N . CYS A 1 96 ? 14.578 11.508 7.359 1 98.31 96 CYS A N 1
ATOM 713 C CA . CYS A 1 96 ? 14.133 10.773 6.18 1 98.31 96 CYS A CA 1
ATOM 714 C C . CYS A 1 96 ? 14.703 11.391 4.906 1 98.31 96 CYS A C 1
ATOM 716 O O . CYS A 1 96 ? 14.898 12.609 4.836 1 98.31 96 CYS A O 1
ATOM 718 N N . ASP A 1 97 ? 15.031 10.539 3.943 1 97.69 97 ASP A N 1
ATOM 719 C CA . ASP A 1 97 ? 15.242 11.016 2.58 1 97.69 97 ASP A CA 1
ATOM 720 C C . ASP A 1 97 ? 13.922 11.398 1.919 1 97.69 97 ASP A C 1
ATOM 722 O O . ASP A 1 97 ? 13.016 10.57 1.799 1 97.69 97 ASP A O 1
ATOM 726 N N . VAL A 1 98 ? 13.82 12.578 1.521 1 98.06 98 VAL A N 1
ATOM 727 C CA . VAL A 1 98 ? 12.547 13.078 1.012 1 98.06 98 VAL A CA 1
ATOM 728 C C . VAL A 1 98 ? 12.148 12.305 -0.241 1 98.06 98 VAL A C 1
ATOM 730 O O . VAL A 1 98 ? 10.984 11.945 -0.407 1 98.06 98 VAL A O 1
ATOM 733 N N . GLY A 1 99 ? 13.102 12.094 -1.119 1 97.44 99 GLY A N 1
ATOM 734 C CA . GLY A 1 99 ? 12.82 11.336 -2.328 1 97.44 99 GLY A CA 1
ATOM 735 C C . GLY A 1 99 ? 12.336 9.93 -2.051 1 97.44 99 GLY A C 1
ATOM 736 O O . GLY A 1 99 ? 11.328 9.492 -2.615 1 97.44 99 GLY A O 1
ATOM 737 N N . GLN A 1 100 ? 13.016 9.297 -1.188 1 96.31 100 GLN A N 1
ATOM 738 C CA . GLN A 1 100 ? 12.633 7.934 -0.842 1 96.31 100 GLN A CA 1
ATOM 739 C C . GLN A 1 100 ? 11.273 7.902 -0.154 1 96.31 100 GLN A C 1
ATOM 741 O O . GLN A 1 100 ? 10.438 7.043 -0.453 1 96.31 100 GLN A O 1
ATOM 746 N N . THR A 1 101 ? 11.055 8.797 0.749 1 98.12 101 THR A N 1
ATOM 747 C CA . THR A 1 101 ? 9.789 8.875 1.461 1 98.12 101 THR A CA 1
ATOM 748 C C . THR A 1 101 ? 8.641 9.141 0.492 1 98.12 101 THR A C 1
ATOM 750 O O . THR A 1 101 ? 7.594 8.484 0.562 1 98.12 101 THR A O 1
ATOM 753 N N . THR A 1 102 ? 8.898 10.031 -0.423 1 98.19 102 THR A N 1
ATOM 754 C CA . THR A 1 102 ? 7.91 10.344 -1.45 1 98.19 102 THR A CA 1
ATOM 755 C C . THR A 1 102 ? 7.574 9.094 -2.268 1 98.19 102 THR A C 1
ATOM 757 O O . THR A 1 102 ? 6.402 8.828 -2.551 1 98.19 102 THR A O 1
ATOM 760 N N . SER A 1 103 ? 8.57 8.383 -2.564 1 96.31 103 SER A N 1
ATOM 761 C CA . SER A 1 103 ? 8.375 7.164 -3.348 1 96.31 103 SER A CA 1
ATOM 762 C C . SER A 1 103 ? 7.547 6.141 -2.582 1 96.31 103 SER A C 1
ATOM 764 O O . SER A 1 103 ? 6.684 5.473 -3.16 1 96.31 103 SER A O 1
ATOM 766 N N . VAL A 1 104 ? 7.832 5.977 -1.346 1 97 104 VAL A N 1
ATOM 767 C CA . VAL A 1 104 ? 7.102 5.031 -0.509 1 97 104 VAL A CA 1
ATOM 768 C C . VAL A 1 104 ? 5.629 5.43 -0.446 1 97 104 VAL A C 1
ATOM 770 O O . VAL A 1 104 ? 4.746 4.59 -0.647 1 97 104 VAL A O 1
ATOM 773 N N . ILE A 1 105 ? 5.367 6.656 -0.239 1 98.38 105 ILE A N 1
ATOM 774 C CA . ILE A 1 105 ? 4.004 7.168 -0.156 1 98.38 105 ILE A CA 1
ATOM 775 C C . ILE A 1 105 ? 3.305 6.996 -1.504 1 98.38 105 ILE A C 1
ATOM 777 O O . ILE A 1 105 ? 2.15 6.566 -1.562 1 98.38 105 ILE A O 1
ATOM 781 N N . ARG A 1 106 ? 4 7.316 -2.586 1 97.94 106 ARG A N 1
ATOM 782 C CA . ARG A 1 106 ? 3.451 7.152 -3.928 1 97.94 106 ARG A CA 1
ATOM 783 C C . ARG A 1 106 ? 2.99 5.715 -4.156 1 97.94 106 ARG A C 1
ATOM 785 O O . ARG A 1 106 ? 1.902 5.484 -4.688 1 97.94 106 ARG A O 1
ATOM 792 N N . GLY A 1 107 ? 3.832 4.781 -3.762 1 96.88 107 GLY A N 1
ATOM 793 C CA . GLY A 1 107 ? 3.482 3.381 -3.93 1 96.88 107 GLY A CA 1
ATOM 794 C C . GLY A 1 107 ? 2.205 2.992 -3.209 1 96.88 107 GLY A C 1
ATOM 795 O O . GLY A 1 107 ? 1.369 2.275 -3.762 1 96.88 107 GLY A O 1
ATOM 796 N N . VAL A 1 108 ? 2.047 3.443 -1.995 1 97.44 108 VAL A N 1
ATOM 797 C CA . VAL A 1 108 ? 0.86 3.135 -1.202 1 97.44 108 VAL A CA 1
ATOM 798 C C . VAL A 1 108 ? -0.371 3.77 -1.847 1 97.44 108 VAL A C 1
ATOM 800 O O . VAL A 1 108 ? -1.413 3.123 -1.978 1 97.44 108 VAL A O 1
ATOM 803 N N . ILE A 1 109 ? -0.227 4.988 -2.275 1 98.5 109 ILE A N 1
ATOM 804 C CA . ILE A 1 109 ? -1.361 5.746 -2.789 1 98.5 109 ILE A CA 1
ATOM 805 C C . ILE A 1 109 ? -1.764 5.211 -4.16 1 98.5 109 ILE A C 1
ATOM 807 O O . ILE A 1 109 ? -2.951 5.16 -4.492 1 98.5 109 ILE A O 1
ATOM 811 N N . GLU A 1 110 ? -0.777 4.918 -4.992 1 97.5 110 GLU A N 1
ATOM 812 C CA . GLU A 1 110 ? -1.113 4.289 -6.27 1 97.5 110 GLU A CA 1
ATOM 813 C C . GLU A 1 110 ? -1.885 2.99 -6.059 1 97.5 110 GLU A C 1
ATOM 815 O O . GLU A 1 110 ? -2.828 2.695 -6.797 1 97.5 110 GLU A O 1
ATOM 820 N N . THR A 1 111 ? -1.453 2.229 -5.113 1 96.06 111 THR A N 1
ATOM 821 C CA . THR A 1 111 ? -2.164 1.008 -4.754 1 96.06 111 THR A CA 1
ATOM 822 C C . THR A 1 111 ? -3.578 1.326 -4.277 1 96.06 111 THR A C 1
ATOM 824 O O . THR A 1 111 ? -4.535 0.648 -4.656 1 96.06 111 THR A O 1
ATOM 827 N N . ALA A 1 112 ? -3.754 2.348 -3.479 1 95.88 112 ALA A N 1
ATOM 828 C CA . ALA A 1 112 ? -5.066 2.764 -2.988 1 95.88 112 ALA A CA 1
ATOM 829 C C . ALA A 1 112 ? -5.969 3.197 -4.141 1 95.88 112 ALA A C 1
ATOM 831 O O . ALA A 1 112 ? -7.172 2.932 -4.129 1 95.88 112 ALA A O 1
ATOM 832 N N . VAL A 1 113 ? -5.43 3.926 -5.09 1 96.12 113 VAL A N 1
ATOM 833 C CA . VAL A 1 113 ? -6.195 4.344 -6.262 1 96.12 113 VAL A CA 1
ATOM 834 C C . VAL A 1 113 ? -6.734 3.115 -6.992 1 96.12 113 VAL A C 1
ATOM 836 O O . VAL A 1 113 ? -7.918 3.057 -7.332 1 96.12 113 VAL A O 1
ATOM 839 N N . LEU A 1 114 ? -5.824 2.178 -7.176 1 92.31 114 LEU A N 1
ATOM 840 C CA . LEU A 1 114 ? -6.23 0.945 -7.84 1 92.31 114 LEU A CA 1
ATOM 841 C C . LEU A 1 114 ? -7.316 0.23 -7.043 1 92.31 114 LEU A C 1
ATOM 843 O O . LEU A 1 114 ? -8.344 -0.159 -7.598 1 92.31 114 LEU A O 1
ATOM 847 N N . ALA A 1 115 ? -7.164 0.078 -5.77 1 90.12 115 ALA A N 1
ATOM 848 C CA . ALA A 1 115 ? -8.141 -0.56 -4.891 1 90.12 115 ALA A CA 1
ATOM 849 C C . ALA A 1 115 ? -9.484 0.167 -4.941 1 90.12 115 ALA A C 1
ATOM 851 O O . ALA A 1 115 ? -10.531 -0.467 -5.035 1 90.12 115 ALA A O 1
ATOM 852 N N . GLY A 1 116 ? -9.391 1.458 -4.809 1 89.81 116 GLY A N 1
ATOM 853 C CA . GLY A 1 116 ? -10.602 2.264 -4.863 1 89.81 116 GLY A CA 1
ATOM 854 C C . GLY A 1 116 ? -11.398 2.057 -6.137 1 89.81 116 GLY A C 1
ATOM 855 O O . GLY A 1 116 ? -12.625 1.957 -6.098 1 89.81 116 GLY A O 1
ATOM 856 N N . LYS A 1 117 ? -10.781 2.018 -7.258 1 89.31 117 LYS A N 1
ATOM 857 C CA . LYS A 1 117 ? -11.445 1.805 -8.539 1 89.31 117 LYS A CA 1
ATOM 858 C C . LYS A 1 117 ? -12.133 0.445 -8.586 1 89.31 117 LYS A C 1
ATOM 860 O O . LYS A 1 117 ? -13.242 0.324 -9.102 1 89.31 117 LYS A O 1
ATOM 865 N N . ILE A 1 118 ? -11.547 -0.501 -8.016 1 82.81 118 ILE A N 1
ATOM 866 C CA . ILE A 1 118 ? -12.07 -1.86 -8.023 1 82.81 118 ILE A CA 1
ATOM 867 C C . ILE A 1 118 ? -13.242 -1.964 -7.039 1 82.81 118 ILE A C 1
ATOM 869 O O . ILE A 1 118 ? -14.305 -2.49 -7.379 1 82.81 118 ILE A O 1
ATOM 873 N N . LEU A 1 119 ? -13.055 -1.419 -5.906 1 82.62 119 LEU A N 1
ATOM 874 C CA . LEU A 1 119 ? -14.031 -1.585 -4.84 1 82.62 119 LEU A CA 1
ATOM 875 C C . LEU A 1 119 ? -15.25 -0.695 -5.074 1 82.62 119 LEU A C 1
ATOM 877 O O . LEU A 1 119 ? -16.375 -1.082 -4.762 1 82.62 119 LEU A O 1
ATOM 881 N N . HIS A 1 120 ? -15.039 0.48 -5.562 1 80 120 HIS A N 1
ATOM 882 C CA . HIS A 1 120 ? -16.172 1.359 -5.816 1 80 120 HIS A CA 1
ATOM 883 C C . HIS A 1 120 ? -16.938 0.925 -7.059 1 80 120 HIS A C 1
ATOM 885 O O . HIS A 1 120 ? -18.141 1.164 -7.168 1 80 120 HIS A O 1
ATOM 891 N N . LYS A 1 121 ? -16.281 0.35 -8.039 1 69.38 121 LYS A N 1
ATOM 892 C CA . LYS A 1 121 ? -16.984 -0.229 -9.188 1 69.38 121 LYS A CA 1
ATOM 893 C C . LYS A 1 121 ? -17.922 -1.348 -8.75 1 69.38 121 LYS A C 1
ATOM 895 O O . LYS A 1 121 ? -19.047 -1.439 -9.234 1 69.38 121 LYS A O 1
ATOM 900 N N . ARG A 1 122 ? -17.594 -2.002 -7.863 1 68.81 122 ARG A N 1
ATOM 901 C CA . ARG A 1 122 ? -18.406 -3.098 -7.34 1 68.81 122 ARG A CA 1
ATOM 902 C C . ARG A 1 122 ? -19.641 -2.572 -6.633 1 68.81 122 ARG A C 1
ATOM 904 O O . ARG A 1 122 ? -20.734 -3.145 -6.758 1 68.81 122 ARG A O 1
ATOM 911 N N . ASP A 1 123 ? -19.547 -1.419 -6.059 1 67.12 123 ASP A N 1
ATOM 912 C CA . ASP A 1 123 ? -20.656 -0.811 -5.336 1 67.12 123 ASP A CA 1
ATOM 913 C C . ASP A 1 123 ? -21.672 -0.198 -6.297 1 67.12 123 ASP A C 1
ATOM 915 O O . ASP A 1 123 ? -22.875 -0.221 -6.039 1 67.12 123 ASP A O 1
ATOM 919 N N . ASP A 1 124 ? -21.172 0.382 -7.383 1 62.44 124 ASP A N 1
ATOM 920 C CA . ASP A 1 124 ? -22.047 1.003 -8.367 1 62.44 124 ASP A CA 1
ATOM 921 C C . ASP A 1 124 ? -22.797 -0.052 -9.18 1 62.44 124 ASP A C 1
ATOM 923 O O . ASP A 1 124 ? -23.844 0.226 -9.758 1 62.44 124 ASP A O 1
ATOM 927 N N . GLY A 1 125 ? -22.156 -1.158 -9.531 1 50.19 125 GLY A N 1
ATOM 928 C CA . GLY A 1 125 ? -22.797 -2.207 -10.305 1 50.19 125 GLY A CA 1
ATOM 929 C C . GLY A 1 125 ? -23.812 -3 -9.508 1 50.19 125 GLY A C 1
ATOM 930 O O . GLY A 1 125 ? -24.469 -3.9 -10.039 1 50.19 125 GLY A O 1
ATOM 931 N N . GLN A 1 126 ? -23.906 -2.943 -8.172 1 38.47 126 GLN A N 1
ATOM 932 C CA . GLN A 1 126 ? -25.047 -3.557 -7.512 1 38.47 126 GLN A CA 1
ATOM 933 C C . GLN A 1 126 ? -26.266 -2.639 -7.562 1 38.47 126 GLN A C 1
ATOM 935 O O . GLN A 1 126 ? -26.156 -1.432 -7.344 1 38.47 126 GLN A O 1
ATOM 940 N N . MET B 1 1 ? -22.125 -23.562 -11.531 1 21.77 1 MET B N 1
ATOM 941 C CA . MET B 1 1 ? -20.797 -23.406 -10.914 1 21.77 1 MET B CA 1
ATOM 942 C C . MET B 1 1 ? -20.016 -22.266 -11.57 1 21.77 1 MET B C 1
ATOM 944 O O . MET B 1 1 ? -18.969 -22.5 -12.156 1 21.77 1 MET B O 1
ATOM 948 N N . ASP B 1 2 ? -20.656 -21.172 -11.844 1 23.77 2 ASP B N 1
ATOM 949 C CA . ASP B 1 2 ? -20.156 -20.047 -12.625 1 23.77 2 ASP B CA 1
ATOM 950 C C . ASP B 1 2 ? -19.031 -19.328 -11.875 1 23.77 2 ASP B C 1
ATOM 952 O O . ASP B 1 2 ? -19.266 -18.766 -10.805 1 23.77 2 ASP B O 1
ATOM 956 N N . ALA B 1 3 ? -17.828 -19.859 -11.969 1 28.64 3 ALA B N 1
ATOM 957 C CA . ALA B 1 3 ? -16.609 -19.266 -11.422 1 28.64 3 ALA B CA 1
ATOM 958 C C . ALA B 1 3 ? -16.562 -17.766 -11.695 1 28.64 3 ALA B C 1
ATOM 960 O O . ALA B 1 3 ? -16.5 -17.344 -12.859 1 28.64 3 ALA B O 1
ATOM 961 N N . PHE B 1 4 ? -17.281 -17.016 -11.125 1 27.55 4 PHE B N 1
ATOM 962 C CA . PHE B 1 4 ? -17.188 -15.562 -11.227 1 27.55 4 PHE B CA 1
ATOM 963 C C . PHE B 1 4 ? -15.734 -15.109 -11.164 1 27.55 4 PHE B C 1
ATOM 965 O O . PHE B 1 4 ? -15.094 -15.195 -10.109 1 27.55 4 PHE B O 1
ATOM 972 N N . VAL B 1 5 ? -14.945 -15.172 -12.258 1 33.59 5 VAL B N 1
ATOM 973 C CA . VAL B 1 5 ? -13.609 -14.703 -12.609 1 33.59 5 VAL B CA 1
ATOM 974 C C . VAL B 1 5 ? -13.484 -13.219 -12.273 1 33.59 5 VAL B C 1
ATOM 976 O O . VAL B 1 5 ? -14.398 -12.43 -12.531 1 33.59 5 VAL B O 1
ATOM 979 N N . PHE B 1 6 ? -12.852 -12.828 -11.281 1 37.47 6 PHE B N 1
ATOM 980 C CA . PHE B 1 6 ? -12.453 -11.445 -11.008 1 37.47 6 PHE B CA 1
ATOM 981 C C . PHE B 1 6 ? -12.367 -10.641 -12.297 1 37.47 6 PHE B C 1
ATOM 983 O O . PHE B 1 6 ? -12.016 -11.18 -13.352 1 37.47 6 PHE B O 1
ATOM 990 N N . PRO B 1 7 ? -13.289 -9.633 -12.453 1 35.09 7 PRO B N 1
ATOM 991 C CA . PRO B 1 7 ? -13.055 -8.953 -13.727 1 35.09 7 PRO B CA 1
ATOM 992 C C . PRO B 1 7 ? -11.57 -8.844 -14.07 1 35.09 7 PRO B C 1
ATOM 994 O O . PRO B 1 7 ? -10.797 -8.234 -13.328 1 35.09 7 PRO B O 1
ATOM 997 N N . GLN B 1 8 ? -10.844 -9.859 -14.383 1 34.25 8 GLN B N 1
ATOM 998 C CA . GLN B 1 8 ? -9.539 -9.727 -15.023 1 34.25 8 GLN B CA 1
ATOM 999 C C . GLN B 1 8 ? -9.508 -8.523 -15.969 1 34.25 8 GLN B C 1
ATOM 1001 O O . GLN B 1 8 ? -10.352 -8.406 -16.859 1 34.25 8 GLN B O 1
ATOM 1006 N N . GLY B 1 9 ? -9.5 -7.289 -15.586 1 34.34 9 GLY B N 1
ATOM 1007 C CA . GLY B 1 9 ? -9.258 -6.633 -16.859 1 34.34 9 GLY B CA 1
ATOM 1008 C C . GLY B 1 9 ? -8.766 -7.586 -17.938 1 34.34 9 GLY B C 1
ATOM 1009 O O . GLY B 1 9 ? -8.57 -8.773 -17.672 1 34.34 9 GLY B O 1
ATOM 1010 N N . SER B 1 10 ? -8.57 -7.078 -19.188 1 40.75 10 SER B N 1
ATOM 1011 C CA . SER B 1 10 ? -7.996 -7.887 -20.266 1 40.75 10 SER B CA 1
ATOM 1012 C C . SER B 1 10 ? -6.98 -8.891 -19.719 1 40.75 10 SER B C 1
ATOM 1014 O O . SER B 1 10 ? -6.422 -9.688 -20.469 1 40.75 10 SER B O 1
ATOM 1016 N N . GLN B 1 11 ? -6.277 -8.555 -18.453 1 51.34 11 GLN B N 1
ATOM 1017 C CA . GLN B 1 11 ? -5.035 -9.32 -18.359 1 51.34 11 GLN B CA 1
ATOM 1018 C C . GLN B 1 11 ? -5.305 -10.734 -17.844 1 51.34 11 GLN B C 1
ATOM 1020 O O . GLN B 1 11 ? -5.965 -10.914 -16.828 1 51.34 11 GLN B O 1
ATOM 1025 N N . GLY B 1 12 ? -5.301 -11.758 -18.75 1 78.44 12 GLY B N 1
ATOM 1026 C CA . GLY B 1 12 ? -5.184 -13.203 -18.688 1 78.44 12 GLY B CA 1
ATOM 1027 C C . GLY B 1 12 ? -4.453 -13.695 -17.453 1 78.44 12 GLY B C 1
ATOM 1028 O O . GLY B 1 12 ? -3.93 -12.891 -16.672 1 78.44 12 GLY B O 1
ATOM 1029 N N . CYS B 1 13 ? -4.695 -14.727 -16.953 1 93.69 13 CYS B N 1
ATOM 1030 C CA . CYS B 1 13 ? -3.975 -15.438 -15.914 1 93.69 13 CYS B CA 1
ATOM 1031 C C . CYS B 1 13 ? -2.551 -15.758 -16.344 1 93.69 13 CYS B C 1
ATOM 1033 O O . CYS B 1 13 ? -2.234 -15.703 -17.531 1 93.69 13 CYS B O 1
ATOM 1035 N N . SER B 1 14 ? -1.649 -15.82 -15.375 1 96.38 14 SER B N 1
ATOM 1036 C CA . SER B 1 14 ? -0.231 -16 -15.664 1 96.38 14 SER B CA 1
ATOM 1037 C C . SER B 1 14 ? 0.136 -17.484 -15.711 1 96.38 14 SER B C 1
ATOM 1039 O O . SER B 1 14 ? -0.333 -18.266 -14.891 1 96.38 14 SER B O 1
ATOM 1041 N N . ARG B 1 15 ? 0.956 -17.828 -16.688 1 97.19 15 ARG B N 1
ATOM 1042 C CA . ARG B 1 15 ? 1.487 -19.188 -16.797 1 97.19 15 ARG B CA 1
ATOM 1043 C C . ARG B 1 15 ? 3.012 -19.188 -16.781 1 97.19 15 ARG B C 1
ATOM 1045 O O . ARG B 1 15 ? 3.645 -20.234 -16.922 1 97.19 15 ARG B O 1
ATOM 1052 N N . LYS B 1 16 ? 3.621 -18.047 -16.641 1 97.12 16 LYS B N 1
ATOM 1053 C CA . LYS B 1 16 ? 5.07 -17.875 -16.688 1 97.12 16 LYS B CA 1
ATOM 1054 C C . LYS B 1 16 ? 5.574 -17.234 -15.391 1 97.12 16 LYS B C 1
ATOM 1056 O O . LYS B 1 16 ? 4.953 -16.312 -14.859 1 97.12 16 LYS B O 1
ATOM 1061 N N . CYS B 1 17 ? 6.797 -17.688 -14.914 1 98.5 17 CYS B N 1
ATOM 1062 C CA . CYS B 1 17 ? 7.438 -17.047 -13.766 1 98.5 17 CYS B CA 1
ATOM 1063 C C . CYS B 1 17 ? 8.039 -15.703 -14.164 1 98.5 17 CYS B C 1
ATOM 1065 O O . CYS B 1 17 ? 9.109 -15.656 -14.781 1 98.5 17 CYS B O 1
ATOM 1067 N N . GLU B 1 18 ? 7.41 -14.641 -13.719 1 97.38 18 GLU B N 1
ATOM 1068 C CA . GLU B 1 18 ? 7.832 -13.281 -14.062 1 97.38 18 GLU B CA 1
ATOM 1069 C C . GLU B 1 18 ? 8.516 -12.609 -12.875 1 97.38 18 GLU B C 1
ATOM 1071 O O . GLU B 1 18 ? 8.367 -13.039 -11.734 1 97.38 18 GLU B O 1
ATOM 1076 N N . SER B 1 19 ? 9.406 -11.688 -13.148 1 98.31 19 SER B N 1
ATOM 1077 C CA . SER B 1 19 ? 10.008 -10.805 -12.156 1 98.31 19 SER B CA 1
ATOM 1078 C C . SER B 1 19 ? 10.266 -9.422 -12.734 1 98.31 19 SER B C 1
ATOM 1080 O O . SER B 1 19 ? 11.242 -9.211 -13.453 1 98.31 19 SER B O 1
ATOM 1082 N N . SER B 1 20 ? 9.352 -8.539 -12.492 1 97.19 20 SER B N 1
ATOM 1083 C CA . SER B 1 20 ? 9.461 -7.176 -13 1 97.19 20 SER B CA 1
ATOM 1084 C C . SER B 1 20 ? 8.859 -6.172 -12.023 1 97.19 20 SER B C 1
ATOM 1086 O O . SER B 1 20 ? 7.902 -6.484 -11.312 1 97.19 20 SER B O 1
ATOM 1088 N N . PHE B 1 21 ? 9.469 -4.965 -11.969 1 96.88 21 PHE B N 1
ATOM 1089 C CA . PHE B 1 21 ? 8.984 -3.832 -11.188 1 96.88 21 PHE B CA 1
ATOM 1090 C C . PHE B 1 21 ? 8.82 -4.219 -9.719 1 96.88 21 PHE B C 1
ATOM 1092 O O . PHE B 1 21 ? 7.781 -3.957 -9.117 1 96.88 21 PHE B O 1
ATOM 1099 N N . CYS B 1 22 ? 9.836 -4.82 -9.172 1 96.94 22 CYS B N 1
ATOM 1100 C CA . CYS B 1 22 ? 9.758 -5.523 -7.895 1 96.94 22 CYS B CA 1
ATOM 1101 C C . CYS B 1 22 ? 9.625 -4.539 -6.738 1 96.94 22 CYS B C 1
ATOM 1103 O O . CYS B 1 22 ? 9.258 -4.926 -5.625 1 96.94 22 CYS B O 1
ATOM 1105 N N . ALA B 1 23 ? 9.836 -3.264 -6.953 1 94.75 23 ALA B N 1
ATOM 1106 C CA . ALA B 1 23 ? 9.781 -2.273 -5.883 1 94.75 23 ALA B CA 1
ATOM 1107 C C . ALA B 1 23 ? 8.656 -1.27 -6.121 1 94.75 23 ALA B C 1
ATOM 1109 O O . ALA B 1 23 ? 8.555 -0.266 -5.414 1 94.75 23 ALA B O 1
ATOM 1110 N N . VAL B 1 24 ? 7.863 -1.492 -7.16 1 94.75 24 VAL B N 1
ATOM 1111 C CA . VAL B 1 24 ? 6.77 -0.603 -7.539 1 94.75 24 VAL B CA 1
ATOM 1112 C C . VAL B 1 24 ? 5.434 -1.316 -7.348 1 94.75 24 VAL B C 1
ATOM 1114 O O . VAL B 1 24 ? 4.938 -1.975 -8.266 1 94.75 24 VAL B O 1
ATOM 1117 N N . PRO B 1 25 ? 4.777 -1.021 -6.262 1 95.81 25 PRO B N 1
ATOM 1118 C CA . PRO B 1 25 ? 3.658 -1.865 -5.832 1 95.81 25 PRO B CA 1
ATOM 1119 C C . PRO B 1 25 ? 2.594 -2.029 -6.914 1 95.81 25 PRO B C 1
ATOM 1121 O O . PRO B 1 25 ? 2.203 -3.154 -7.238 1 95.81 25 PRO B O 1
ATOM 1124 N N . PRO B 1 26 ? 2.15 -1.018 -7.637 1 93.5 26 PRO B N 1
ATOM 1125 C CA . PRO B 1 26 ? 1.043 -1.222 -8.57 1 93.5 26 PRO B CA 1
ATOM 1126 C C . PRO B 1 26 ? 1.459 -2.002 -9.812 1 93.5 26 PRO B C 1
ATOM 1128 O O . PRO B 1 26 ? 0.603 -2.492 -10.555 1 93.5 26 PRO B O 1
ATOM 1131 N N . LEU B 1 27 ? 2.744 -2.074 -10.047 1 94.44 27 LEU B N 1
ATOM 1132 C CA . LEU B 1 27 ? 3.215 -2.689 -11.289 1 94.44 27 LEU B CA 1
ATOM 1133 C C . LEU B 1 27 ? 3.957 -3.99 -11 1 94.44 27 LEU B C 1
ATOM 1135 O O . LEU B 1 27 ? 4.34 -4.711 -11.93 1 94.44 27 LEU B O 1
ATOM 1139 N N . LEU B 1 28 ? 4.207 -4.234 -9.773 1 96.75 28 LEU B N 1
ATOM 1140 C CA . LEU B 1 28 ? 4.992 -5.387 -9.359 1 96.75 28 LEU B CA 1
ATOM 1141 C C . LEU B 1 28 ? 4.383 -6.68 -9.891 1 96.75 28 LEU B C 1
ATOM 1143 O O . LEU B 1 28 ? 3.174 -6.895 -9.773 1 96.75 28 LEU B O 1
ATOM 1147 N N . ARG B 1 29 ? 5.203 -7.461 -10.586 1 97.25 29 ARG B N 1
ATOM 1148 C CA . ARG B 1 29 ? 4.91 -8.836 -10.969 1 97.25 29 ARG B CA 1
ATOM 1149 C C . ARG B 1 29 ? 5.996 -9.781 -10.469 1 97.25 29 ARG B C 1
ATOM 1151 O O . ARG B 1 29 ? 7.176 -9.602 -10.773 1 97.25 29 ARG B O 1
ATOM 1158 N N . TYR B 1 30 ? 5.68 -10.703 -9.625 1 98.5 30 TYR B N 1
ATOM 1159 C CA . TYR B 1 30 ? 6.621 -11.703 -9.133 1 98.5 30 TYR B CA 1
ATOM 1160 C C . TYR B 1 30 ? 6.008 -13.102 -9.172 1 98.5 30 TYR B C 1
ATOM 1162 O O . TYR B 1 30 ? 4.949 -13.336 -8.586 1 98.5 30 TYR B O 1
ATOM 1170 N N . GLY B 1 31 ? 6.703 -13.938 -9.852 1 98.56 31 GLY B N 1
ATOM 1171 C CA . GLY B 1 31 ? 6.137 -15.258 -10.07 1 98.56 31 GLY B CA 1
ATOM 1172 C C . GLY B 1 31 ? 4.879 -15.234 -10.922 1 98.56 31 GLY B C 1
ATOM 1173 O O . GLY B 1 31 ? 4.82 -14.539 -11.93 1 98.56 31 GLY B O 1
ATOM 1174 N N . LYS B 1 32 ? 3.986 -16.062 -10.531 1 98.25 32 LYS B N 1
ATOM 1175 C CA . LYS B 1 32 ? 2.719 -16.141 -11.25 1 98.25 32 LYS B CA 1
ATOM 1176 C C . LYS B 1 32 ? 1.59 -15.5 -10.453 1 98.25 32 LYS B C 1
ATOM 1178 O O . LYS B 1 32 ? 0.533 -15.188 -11 1 98.25 32 LYS B O 1
ATOM 1183 N N . TYR B 1 33 ? 1.906 -15.25 -9.164 1 98.19 33 TYR B N 1
ATOM 1184 C CA . TYR B 1 33 ? 0.765 -14.961 -8.305 1 98.19 33 TYR B CA 1
ATOM 1185 C C . TYR B 1 33 ? 0.958 -13.633 -7.582 1 98.19 33 TYR B C 1
ATOM 1187 O O . TYR B 1 33 ? -0.013 -13.008 -7.148 1 98.19 33 TYR B O 1
ATOM 1195 N N . CYS B 1 34 ? 2.17 -13.211 -7.371 1 98.5 34 CYS B N 1
ATOM 1196 C CA . CYS B 1 34 ? 2.393 -12 -6.59 1 98.5 34 CYS B CA 1
ATOM 1197 C C . CYS B 1 34 ? 2.277 -10.758 -7.469 1 98.5 34 CYS B C 1
ATOM 1199 O O . CYS B 1 34 ? 3.143 -10.5 -8.305 1 98.5 34 CYS B O 1
ATOM 1201 N N . GLY B 1 35 ? 1.308 -10 -7.262 1 96.69 35 GLY B N 1
ATOM 1202 C CA . GLY B 1 35 ? 1.006 -8.742 -7.93 1 96.69 35 GLY B CA 1
ATOM 1203 C C . GLY B 1 35 ? -0.439 -8.312 -7.762 1 96.69 35 GLY B C 1
ATOM 1204 O O . GLY B 1 35 ? -1.326 -9.148 -7.586 1 96.69 35 GLY B O 1
ATOM 1205 N N . ILE B 1 36 ? -0.642 -7.035 -7.742 1 94.56 36 ILE B N 1
ATOM 1206 C CA . ILE B 1 36 ? -2.004 -6.523 -7.637 1 94.56 36 ILE B CA 1
ATOM 1207 C C . ILE B 1 36 ? -2.771 -6.824 -8.922 1 94.56 36 ILE B C 1
ATOM 1209 O O . ILE B 1 36 ? -2.273 -6.574 -10.023 1 94.56 36 ILE B O 1
ATOM 1213 N N . LEU B 1 37 ? -3.986 -7.391 -8.789 1 91.94 37 LEU B N 1
ATOM 1214 C CA . LEU B 1 37 ? -4.824 -7.793 -9.914 1 91.94 37 LEU B CA 1
ATOM 1215 C C . LEU B 1 37 ? -4.078 -8.766 -10.828 1 91.94 37 LEU B C 1
ATOM 1217 O O . LEU B 1 37 ? -4.207 -8.703 -12.055 1 91.94 37 LEU B O 1
ATOM 1221 N N . TYR B 1 38 ? -3.244 -9.508 -10.258 1 93.94 38 TYR B N 1
ATOM 1222 C CA . TYR B 1 38 ? -2.359 -10.469 -10.906 1 93.94 38 TYR B CA 1
ATOM 1223 C C . TYR B 1 38 ? -2.449 -11.836 -10.234 1 93.94 38 TYR B C 1
ATOM 1225 O O . TYR B 1 38 ? -2.424 -11.93 -9 1 93.94 38 TYR B O 1
ATOM 1233 N N . SER B 1 39 ? -2.705 -12.922 -11.117 1 96.75 39 SER B N 1
ATOM 1234 C CA . SER B 1 39 ? -2.803 -14.273 -10.562 1 96.75 39 SER B CA 1
ATOM 1235 C C . SER B 1 39 ? -2.436 -15.328 -11.602 1 96.75 39 SER B C 1
ATOM 1237 O O . SER B 1 39 ? -2.469 -15.055 -12.805 1 96.75 39 SER B O 1
ATOM 1239 N N . GLY B 1 40 ? -2.076 -16.406 -11.016 1 97.44 40 GLY B N 1
ATOM 1240 C CA . GLY B 1 40 ? -1.802 -17.531 -11.891 1 97.44 40 GLY B CA 1
ATOM 1241 C C . GLY B 1 40 ? -3.059 -18.156 -12.461 1 97.44 40 GLY B C 1
ATOM 1242 O O . GLY B 1 40 ? -4.121 -18.125 -11.836 1 97.44 40 GLY B O 1
ATOM 1243 N N . CYS B 1 41 ? -2.92 -18.781 -13.695 1 96.44 41 CYS B N 1
ATOM 1244 C CA . CYS B 1 41 ? -4.016 -19.562 -14.273 1 96.44 41 CYS B CA 1
ATOM 1245 C C . CYS B 1 41 ? -4.305 -20.797 -13.438 1 96.44 41 CYS B C 1
ATOM 1247 O O . CYS B 1 41 ? -3.438 -21.281 -12.703 1 96.44 41 CYS B O 1
ATOM 1249 N N . PRO B 1 42 ? -5.629 -21.297 -13.547 1 94 42 PRO B N 1
ATOM 1250 C CA . PRO B 1 42 ? -5.93 -22.531 -12.836 1 94 42 PRO B CA 1
ATOM 1251 C C . PRO B 1 42 ? -4.918 -23.641 -13.125 1 94 42 PRO B C 1
ATOM 1253 O O . PRO B 1 42 ? -4.543 -23.844 -14.281 1 94 42 PRO B O 1
ATOM 1256 N N . GLY B 1 43 ? -4.453 -24.281 -12.156 1 95.81 43 GLY B N 1
ATOM 1257 C CA . GLY B 1 43 ? -3.562 -25.422 -12.32 1 95.81 43 GLY B CA 1
ATOM 1258 C C . GLY B 1 43 ? -2.096 -25.047 -12.266 1 95.81 43 GLY B C 1
ATOM 1259 O O . GLY B 1 43 ? -1.227 -25.906 -12.172 1 95.81 43 GLY B O 1
ATOM 1260 N N . GLU B 1 44 ? -1.754 -23.781 -12.344 1 97.94 44 GLU B N 1
ATOM 1261 C CA . GLU B 1 44 ? -0.365 -23.328 -12.328 1 97.94 44 GLU B CA 1
ATOM 1262 C C . GLU B 1 44 ? 0.239 -23.438 -10.938 1 97.94 44 GLU B C 1
ATOM 1264 O O . GLU B 1 44 ? -0.386 -23.047 -9.953 1 97.94 44 GLU B O 1
ATOM 1269 N N . LYS B 1 45 ? 1.511 -24.031 -10.891 1 98.5 45 LYS B N 1
ATOM 1270 C CA . LYS B 1 45 ? 2.254 -24.109 -9.641 1 98.5 45 LYS B CA 1
ATOM 1271 C C . LYS B 1 45 ? 3.047 -22.828 -9.391 1 98.5 45 LYS B C 1
ATOM 1273 O O . LYS B 1 45 ? 3.508 -22.188 -10.336 1 98.5 45 LYS B O 1
ATOM 1278 N N . PRO B 1 46 ? 3.203 -22.469 -8.133 1 98.81 46 PRO B N 1
ATOM 1279 C CA . PRO B 1 46 ? 3.994 -21.266 -7.844 1 98.81 46 PRO B CA 1
ATOM 1280 C C . PRO B 1 46 ? 5.469 -21.438 -8.211 1 98.81 46 PRO B C 1
ATOM 1282 O O . PRO B 1 46 ? 5.969 -22.562 -8.273 1 98.81 46 PRO B O 1
ATOM 1285 N N . CYS B 1 47 ? 6.16 -20.375 -8.391 1 98.88 47 CYS B N 1
ATOM 1286 C CA . CYS B 1 47 ? 7.523 -20.359 -8.906 1 98.88 47 CYS B CA 1
ATOM 1287 C C . CYS B 1 47 ? 8.539 -20.578 -7.789 1 98.88 47 CYS B C 1
ATOM 1289 O O . CYS B 1 47 ? 9.656 -21.031 -8.039 1 98.88 47 CYS B O 1
ATOM 1291 N N . ASP B 1 48 ? 8.242 -20.203 -6.625 1 98.69 48 ASP B N 1
ATOM 1292 C CA . ASP B 1 48 ? 9.094 -20.359 -5.449 1 98.69 48 ASP B CA 1
ATOM 1293 C C . ASP B 1 48 ? 8.297 -20.156 -4.164 1 98.69 48 ASP B C 1
ATOM 1295 O O . ASP B 1 48 ? 7.062 -20.141 -4.188 1 98.69 48 ASP B O 1
ATOM 1299 N N . ALA B 1 49 ? 8.961 -19.984 -3.039 1 98.62 49 ALA B N 1
ATOM 1300 C CA . ALA B 1 49 ? 8.305 -19.906 -1.74 1 98.62 49 ALA B CA 1
ATOM 1301 C C . ALA B 1 49 ? 7.48 -18.625 -1.621 1 98.62 49 ALA B C 1
ATOM 1303 O O . ALA B 1 49 ? 6.352 -18.641 -1.12 1 98.62 49 ALA B O 1
ATOM 1304 N N . LEU B 1 50 ? 8.023 -17.516 -2.031 1 98.81 50 LEU B N 1
ATOM 1305 C CA . LEU B 1 50 ? 7.297 -16.25 -1.995 1 98.81 50 LEU B CA 1
ATOM 1306 C C . LEU B 1 50 ? 6.039 -16.312 -2.855 1 98.81 50 LEU B C 1
ATOM 1308 O O . LEU B 1 50 ? 4.957 -15.93 -2.412 1 98.81 50 LEU B O 1
ATOM 1312 N N . ASP B 1 51 ? 6.176 -16.812 -4.012 1 98.81 51 ASP B N 1
ATOM 1313 C CA . ASP B 1 51 ? 5.059 -16.953 -4.938 1 98.81 51 ASP B CA 1
ATOM 1314 C C . ASP B 1 51 ? 3.994 -17.891 -4.379 1 98.81 51 ASP B C 1
ATOM 1316 O O . ASP B 1 51 ? 2.801 -17.703 -4.625 1 98.81 51 ASP B O 1
ATOM 1320 N N . ALA B 1 52 ? 4.406 -18.891 -3.662 1 98.88 52 ALA B N 1
ATOM 1321 C CA . ALA B 1 52 ? 3.469 -19.812 -3.025 1 98.88 52 ALA B CA 1
ATOM 1322 C C . ALA B 1 52 ? 2.607 -19.094 -1.992 1 98.88 52 ALA B C 1
ATOM 1324 O O . ALA B 1 52 ? 1.41 -19.375 -1.874 1 98.88 52 ALA B O 1
ATOM 1325 N N . CYS B 1 53 ? 3.201 -18.188 -1.277 1 98.88 53 CYS B N 1
ATOM 1326 C CA . CYS B 1 53 ? 2.436 -17.391 -0.321 1 98.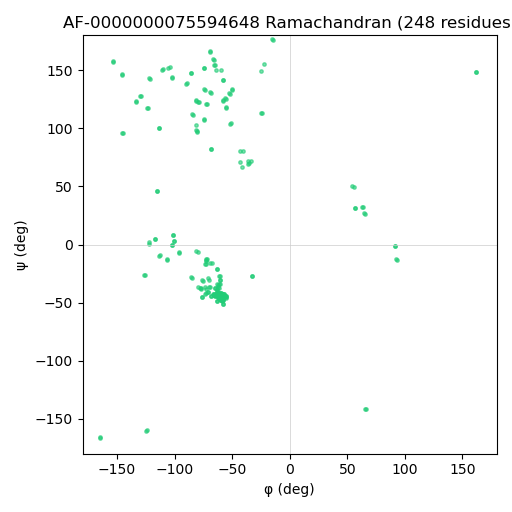88 53 CYS B CA 1
ATOM 1327 C C . CYS B 1 53 ? 1.352 -16.594 -1.025 1 98.88 53 CYS B C 1
ATOM 1329 O O . CYS B 1 53 ? 0.216 -16.516 -0.552 1 98.88 53 CYS B O 1
ATOM 1331 N N . CYS B 1 54 ? 1.716 -16.047 -2.158 1 98.81 54 CYS B N 1
ATOM 1332 C CA . CYS B 1 54 ? 0.762 -15.219 -2.896 1 98.81 54 CYS B CA 1
ATOM 1333 C C . CYS B 1 54 ? -0.354 -16.078 -3.484 1 98.81 54 CYS B C 1
ATOM 1335 O O . CYS B 1 54 ? -1.501 -15.633 -3.568 1 98.81 54 CYS B O 1
ATOM 1337 N N . MET B 1 55 ? -0.014 -17.25 -3.922 1 98.69 55 MET B N 1
ATOM 1338 C CA . MET B 1 55 ? -1.027 -18.172 -4.449 1 98.69 55 MET B CA 1
ATOM 1339 C C . MET B 1 55 ? -2.096 -18.453 -3.4 1 98.69 55 MET B C 1
ATOM 1341 O O . MET B 1 55 ? -3.291 -18.391 -3.693 1 98.69 55 MET B O 1
ATOM 1345 N N . VAL B 1 56 ? -1.612 -18.828 -2.248 1 98.69 56 VAL B N 1
ATOM 1346 C CA . VAL B 1 56 ? -2.533 -19.125 -1.155 1 98.69 56 VAL B CA 1
ATOM 1347 C C . VAL B 1 56 ? -3.389 -17.891 -0.854 1 98.69 56 VAL B C 1
ATOM 1349 O O . VAL B 1 56 ? -4.598 -18.016 -0.634 1 98.69 56 VAL B O 1
ATOM 1352 N N . HIS B 1 57 ? -2.779 -16.719 -0.831 1 98.69 57 HIS B N 1
ATOM 1353 C CA . HIS B 1 57 ? -3.49 -15.469 -0.596 1 98.69 57 HIS B CA 1
ATOM 1354 C C . HIS B 1 57 ? -4.562 -15.242 -1.653 1 98.69 57 HIS B C 1
ATOM 1356 O O . HIS B 1 57 ? -5.703 -14.898 -1.325 1 98.69 57 HIS B O 1
ATOM 1362 N N . ASP B 1 58 ? -4.16 -15.43 -2.883 1 97.56 58 ASP B N 1
ATOM 1363 C CA . ASP B 1 58 ? -5.105 -15.242 -3.982 1 97.56 58 ASP B CA 1
ATOM 1364 C C . ASP B 1 58 ? -6.32 -16.156 -3.82 1 97.56 58 ASP B C 1
ATOM 1366 O O . ASP B 1 58 ? -7.457 -15.719 -4.039 1 97.56 58 ASP B O 1
ATOM 1370 N N . HIS B 1 59 ? -6.086 -17.391 -3.477 1 97.69 59 HIS B N 1
ATOM 1371 C CA . HIS B 1 59 ? -7.18 -18.328 -3.277 1 97.69 59 HIS B CA 1
ATOM 1372 C C . HIS B 1 59 ? -8.102 -17.875 -2.156 1 97.69 59 HIS B C 1
ATOM 1374 O O . HIS B 1 59 ? -9.328 -17.938 -2.289 1 97.69 59 HIS B O 1
ATOM 1380 N N . CYS B 1 60 ? -7.566 -17.438 -1.061 1 98.25 60 CYS B N 1
ATOM 1381 C CA . CYS B 1 60 ? -8.352 -16.938 0.065 1 98.25 60 CYS B CA 1
ATOM 1382 C C . CYS B 1 60 ? -9.242 -15.781 -0.357 1 98.25 60 CYS B C 1
ATOM 1384 O O . CYS B 1 60 ? -10.438 -15.773 -0.063 1 98.25 60 CYS B O 1
ATOM 1386 N N . VAL B 1 61 ? -8.719 -14.797 -1.062 1 95.88 61 VAL B N 1
ATOM 1387 C CA . VAL B 1 61 ? -9.453 -13.617 -1.512 1 95.88 61 VAL B CA 1
ATOM 1388 C C . VAL B 1 61 ? -10.586 -14.039 -2.449 1 95.88 61 VAL B C 1
ATOM 1390 O O . VAL B 1 61 ? -11.719 -13.578 -2.311 1 95.88 61 VAL B O 1
ATOM 1393 N N . ASP B 1 62 ? -10.211 -14.93 -3.35 1 93.81 62 ASP B N 1
ATOM 1394 C CA . ASP B 1 62 ? -11.195 -15.422 -4.309 1 93.81 62 ASP B CA 1
ATOM 1395 C C . ASP B 1 62 ? -12.391 -16.047 -3.596 1 93.81 62 ASP B C 1
ATOM 1397 O O . ASP B 1 62 ? -13.539 -15.789 -3.947 1 93.81 62 ASP B O 1
ATOM 1401 N N . THR B 1 63 ? -12.141 -16.828 -2.602 1 95.81 63 THR B N 1
ATOM 1402 C CA . THR B 1 63 ? -13.195 -17.578 -1.929 1 95.81 63 THR B CA 1
ATOM 1403 C C . THR B 1 63 ? -13.953 -16.688 -0.947 1 95.81 63 THR B C 1
ATOM 1405 O O . THR B 1 63 ? -14.953 -17.109 -0.37 1 95.81 63 THR B O 1
ATOM 1408 N N . HIS B 1 64 ? -13.547 -15.5 -0.729 1 95.31 64 HIS B N 1
ATOM 1409 C CA . HIS B 1 64 ? -14.227 -14.531 0.125 1 95.31 64 HIS B CA 1
ATOM 1410 C C . HIS B 1 64 ? -14.734 -13.344 -0.684 1 95.31 64 HIS B C 1
ATOM 1412 O O . HIS B 1 64 ? -14.492 -12.195 -0.318 1 95.31 64 HIS B O 1
ATOM 1418 N N . ASN B 1 65 ? -15.367 -13.633 -1.805 1 91.25 65 ASN B N 1
ATOM 1419 C CA . ASN B 1 65 ? -16.078 -12.688 -2.662 1 91.25 65 ASN B CA 1
ATOM 1420 C C . ASN B 1 65 ? -15.117 -11.664 -3.27 1 91.25 65 ASN B C 1
ATOM 1422 O O . ASN B 1 65 ? -15.461 -10.492 -3.404 1 91.25 65 ASN B O 1
ATOM 1426 N N . ASN B 1 66 ? -13.852 -12.008 -3.438 1 91.06 66 ASN B N 1
ATOM 1427 C CA . ASN B 1 66 ? -12.836 -11.141 -4.027 1 91.06 66 ASN B CA 1
ATOM 1428 C C . ASN B 1 66 ? -12.609 -9.891 -3.184 1 91.06 66 ASN B C 1
ATOM 1430 O O . ASN B 1 66 ? -12.406 -8.797 -3.723 1 91.06 66 ASN B O 1
ATOM 1434 N N . ASP B 1 67 ? -12.758 -10.031 -1.901 1 90.69 67 ASP B N 1
ATOM 1435 C CA . ASP B 1 67 ? -12.5 -8.93 -0.977 1 90.69 67 ASP B CA 1
ATOM 1436 C C . ASP B 1 67 ? -11.008 -8.781 -0.703 1 90.69 67 ASP B C 1
ATOM 1438 O O . ASP B 1 67 ? -10.477 -9.391 0.225 1 90.69 67 ASP B O 1
ATOM 1442 N N . TYR B 1 68 ? -10.359 -7.91 -1.395 1 91.25 68 TYR B N 1
ATOM 1443 C CA . TYR B 1 68 ? -8.922 -7.688 -1.316 1 91.25 68 TYR B CA 1
ATOM 1444 C C . TYR B 1 68 ? -8.531 -7.094 0.032 1 91.25 68 TYR B C 1
ATOM 1446 O O . TYR B 1 68 ? -7.359 -7.098 0.402 1 91.25 68 TYR B O 1
ATOM 1454 N N . LEU B 1 69 ? -9.461 -6.586 0.76 1 92.56 69 LEU B N 1
ATOM 1455 C CA . LEU B 1 69 ? -9.195 -5.996 2.066 1 92.56 69 LEU B CA 1
ATOM 1456 C C . LEU B 1 69 ? -9.578 -6.957 3.188 1 92.56 69 LEU B C 1
ATOM 1458 O O . LEU B 1 69 ? -9.594 -6.574 4.359 1 92.56 69 LEU B O 1
ATOM 1462 N N . ASN B 1 70 ? -9.922 -8.195 2.805 1 94.69 70 ASN B N 1
ATOM 1463 C CA . ASN B 1 70 ? -10.234 -9.195 3.826 1 94.69 70 ASN B CA 1
ATOM 1464 C C . ASN B 1 70 ? -9.086 -9.344 4.824 1 94.69 70 ASN B C 1
ATOM 1466 O O . ASN B 1 70 ? -7.988 -9.766 4.461 1 94.69 70 ASN B O 1
ATOM 1470 N N . THR B 1 71 ? -9.367 -9.039 6.062 1 96.12 71 THR B N 1
ATOM 1471 C CA . THR B 1 71 ? -8.344 -8.953 7.094 1 96.12 71 THR B CA 1
ATOM 1472 C C . THR B 1 71 ? -7.719 -10.328 7.352 1 96.12 71 THR B C 1
ATOM 1474 O O . THR B 1 71 ? -6.5 -10.445 7.488 1 96.12 71 THR B O 1
ATOM 1477 N N . ARG B 1 72 ? -8.5 -11.32 7.406 1 97.19 72 ARG B N 1
ATOM 1478 C CA . ARG B 1 72 ? -7.984 -12.664 7.66 1 97.19 72 ARG B CA 1
ATOM 1479 C C . ARG B 1 72 ? -7.047 -13.109 6.543 1 97.19 72 ARG B C 1
ATOM 1481 O O . ARG B 1 72 ? -5.953 -13.609 6.805 1 97.19 72 ARG B O 1
ATOM 1488 N N . CYS B 1 73 ? -7.453 -12.969 5.273 1 98.44 73 CYS B N 1
ATOM 1489 C CA . CYS B 1 73 ? -6.625 -13.344 4.133 1 98.44 73 CYS B CA 1
ATOM 1490 C C . CYS B 1 73 ? -5.305 -12.578 4.137 1 98.44 73 CYS B C 1
ATOM 1492 O O . CYS B 1 73 ? -4.246 -13.164 3.904 1 98.44 73 CYS B O 1
ATOM 1494 N N . ASN B 1 74 ? -5.348 -11.352 4.41 1 98.62 74 ASN B N 1
ATOM 1495 C CA . ASN B 1 74 ? -4.156 -10.508 4.41 1 98.62 74 ASN B CA 1
ATOM 1496 C C . ASN B 1 74 ? -3.24 -10.828 5.586 1 98.62 74 ASN B C 1
ATOM 1498 O O . ASN B 1 74 ? -2.018 -10.852 5.438 1 98.62 74 ASN B O 1
ATOM 1502 N N . GLU B 1 75 ? -3.793 -11.07 6.773 1 98.62 75 GLU B N 1
ATOM 1503 C CA . GLU B 1 75 ? -2.975 -11.453 7.918 1 98.62 75 GLU B CA 1
ATOM 1504 C C . GLU B 1 75 ? -2.305 -12.805 7.695 1 98.62 75 GLU B C 1
ATOM 1506 O O . GLU B 1 75 ? -1.16 -13.016 8.102 1 98.62 75 GLU B O 1
ATOM 1511 N N . ASN B 1 76 ? -3.018 -13.664 7.078 1 98.69 76 ASN B N 1
ATOM 1512 C CA . ASN B 1 76 ? -2.414 -14.945 6.723 1 98.69 76 ASN B CA 1
ATOM 1513 C C . ASN B 1 76 ? -1.235 -14.766 5.77 1 98.69 76 ASN B C 1
ATOM 1515 O O . ASN B 1 76 ? -0.228 -15.461 5.883 1 98.69 76 ASN B O 1
ATOM 1519 N N . LEU B 1 77 ? -1.356 -13.898 4.7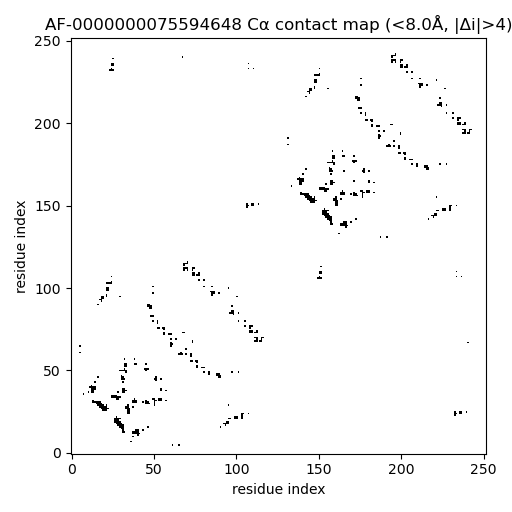73 1 98.81 77 LEU B N 1
ATOM 1520 C CA . LEU B 1 77 ? -0.24 -13.609 3.879 1 98.81 77 LEU B CA 1
ATOM 1521 C C . LEU B 1 77 ? 0.962 -13.094 4.664 1 98.81 77 LEU B C 1
ATOM 1523 O O . LEU B 1 77 ? 2.094 -13.531 4.43 1 98.81 77 LEU B O 1
ATOM 1527 N N . LEU B 1 78 ? 0.762 -12.219 5.602 1 98.81 78 LEU B N 1
ATOM 1528 C CA . LEU B 1 78 ? 1.854 -11.688 6.41 1 98.81 78 LEU B CA 1
ATOM 1529 C C . LEU B 1 78 ? 2.576 -12.812 7.148 1 98.81 78 LEU B C 1
ATOM 1531 O O . LEU B 1 78 ? 3.809 -12.852 7.176 1 98.81 78 LEU B O 1
ATOM 1535 N N . SER B 1 79 ? 1.821 -13.68 7.73 1 98.75 79 SER B N 1
ATOM 1536 C CA . SER B 1 79 ? 2.402 -14.82 8.43 1 98.75 79 SER B CA 1
ATOM 1537 C C . SER B 1 79 ? 3.219 -15.695 7.484 1 98.75 79 SER B C 1
ATOM 1539 O O . SER B 1 79 ? 4.309 -16.156 7.836 1 98.75 79 SER B O 1
ATOM 1541 N N . CYS B 1 80 ? 2.689 -15.906 6.344 1 98.81 80 CYS B N 1
ATOM 1542 C CA . CYS B 1 80 ? 3.391 -16.719 5.355 1 98.81 80 CYS B CA 1
ATOM 1543 C C . CYS B 1 80 ? 4.695 -16.062 4.934 1 98.81 80 CYS B C 1
ATOM 1545 O O . CYS B 1 80 ? 5.723 -16.734 4.793 1 98.81 80 CYS B O 1
ATOM 1547 N N . LEU B 1 81 ? 4.699 -14.789 4.746 1 98.69 81 LEU B N 1
ATOM 1548 C CA . LEU B 1 81 ? 5.891 -14.047 4.348 1 98.69 81 LEU B CA 1
ATOM 1549 C C . LEU B 1 81 ? 6.992 -14.188 5.391 1 98.69 81 LEU B C 1
ATOM 1551 O O . LEU B 1 81 ? 8.18 -14.188 5.047 1 98.69 81 LEU B O 1
ATOM 1555 N N . ASP B 1 82 ? 6.609 -14.344 6.645 1 98 82 ASP B N 1
ATOM 1556 C CA . ASP B 1 82 ? 7.574 -14.516 7.727 1 98 82 ASP B CA 1
ATOM 1557 C C . ASP B 1 82 ? 8.383 -15.805 7.539 1 98 82 ASP B C 1
ATOM 1559 O O . ASP B 1 82 ? 9.484 -15.93 8.07 1 98 82 ASP B O 1
ATOM 1563 N N . SER B 1 83 ? 7.855 -16.656 6.801 1 97.38 83 SER B N 1
ATOM 1564 C CA . SER B 1 83 ? 8.508 -17.953 6.637 1 97.38 83 SER B CA 1
ATOM 1565 C C . SER B 1 83 ? 9.367 -17.984 5.375 1 97.38 83 SER B C 1
ATOM 1567 O O . SER B 1 83 ? 10.062 -18.969 5.117 1 97.38 83 SER B O 1
ATOM 1569 N N . VAL B 1 84 ? 9.281 -16.938 4.578 1 97.81 84 VAL B N 1
ATOM 1570 C CA . VAL B 1 84 ? 10.062 -16.875 3.346 1 97.81 84 VAL B CA 1
ATOM 1571 C C . VAL B 1 84 ? 11.5 -16.469 3.662 1 97.81 84 VAL B C 1
ATOM 1573 O O . VAL B 1 84 ? 11.742 -15.43 4.273 1 97.81 84 VAL B O 1
ATOM 1576 N N . SER B 1 85 ? 12.422 -17.297 3.264 1 96.81 85 SER B N 1
ATOM 1577 C CA . SER B 1 85 ? 13.844 -16.984 3.412 1 96.81 85 SER B CA 1
ATOM 1578 C C . SER B 1 85 ? 14.32 -16.078 2.289 1 96.81 85 SER B C 1
ATOM 1580 O O . SER B 1 85 ? 14.219 -16.422 1.111 1 96.81 85 SER B O 1
ATOM 1582 N N . PRO B 1 86 ? 14.883 -14.953 2.6 1 95.56 86 PRO B N 1
ATOM 1583 C CA . PRO B 1 86 ? 15.375 -14.047 1.561 1 95.56 86 PRO B CA 1
ATOM 1584 C C . PRO B 1 86 ? 16.469 -14.68 0.707 1 95.56 86 PRO B C 1
ATOM 1586 O O . PRO B 1 86 ? 16.656 -14.289 -0.451 1 95.56 86 PRO B O 1
ATOM 1589 N N . ALA B 1 87 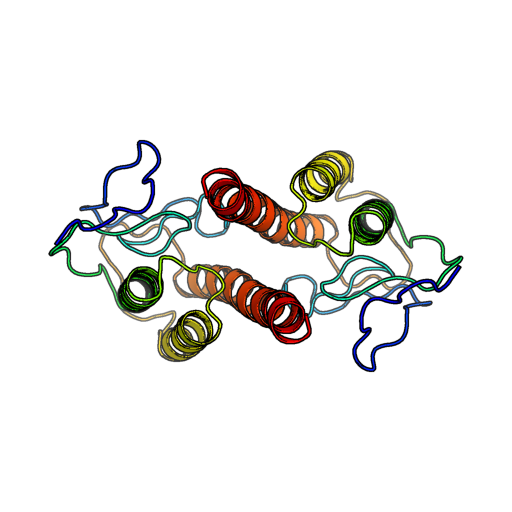? 17.156 -15.57 1.24 1 93.88 87 ALA B N 1
ATOM 1590 C CA . ALA B 1 87 ? 18.266 -16.219 0.542 1 93.88 87 ALA B CA 1
ATOM 1591 C C . ALA B 1 87 ? 17.844 -17.578 -0 1 93.88 87 ALA B C 1
ATOM 1593 O O . ALA B 1 87 ? 18.672 -18.344 -0.496 1 93.88 87 ALA B O 1
ATOM 1594 N N . GLY B 1 88 ? 16.672 -17.922 0.147 1 92.56 88 GLY B N 1
ATOM 1595 C CA . GLY B 1 88 ? 16.188 -19.203 -0.319 1 92.56 88 GLY B CA 1
ATOM 1596 C C . GLY B 1 88 ? 16.141 -19.312 -1.831 1 92.56 88 GLY B C 1
ATOM 1597 O O . GLY B 1 88 ? 16.328 -18.328 -2.539 1 92.56 88 GLY B O 1
ATOM 1598 N N . PRO B 1 89 ? 15.992 -20.547 -2.312 1 96.25 89 PRO B N 1
ATOM 1599 C CA . PRO B 1 89 ? 15.938 -20.75 -3.762 1 96.25 89 PRO B CA 1
ATOM 1600 C C . PRO B 1 89 ? 14.805 -19.969 -4.422 1 96.25 89 PRO B C 1
ATOM 1602 O O . PRO B 1 89 ? 13.734 -19.797 -3.826 1 96.25 89 PRO B O 1
ATOM 1605 N N . THR B 1 90 ? 15.102 -19.453 -5.586 1 97.81 90 THR B N 1
ATOM 1606 C CA . THR B 1 90 ? 14.102 -18.781 -6.422 1 97.81 90 THR B CA 1
ATOM 1607 C C . THR B 1 90 ? 14.047 -19.422 -7.809 1 97.81 90 THR B C 1
ATOM 1609 O O . THR B 1 90 ? 14.398 -20.594 -7.973 1 97.81 90 THR B O 1
ATOM 1612 N N . PHE B 1 91 ? 13.531 -18.75 -8.812 1 98.38 91 PHE B N 1
ATOM 1613 C CA . PHE B 1 91 ? 13.328 -19.359 -10.117 1 98.38 91 PHE B CA 1
ATOM 1614 C C . PHE B 1 91 ? 14.273 -18.766 -11.156 1 98.38 91 PHE B C 1
ATOM 1616 O O . PHE B 1 91 ? 14.75 -17.641 -10.992 1 98.38 91 PHE B O 1
ATOM 1623 N N . PRO B 1 92 ? 14.648 -19.672 -12.203 1 97.56 92 PRO B N 1
ATOM 1624 C CA . PRO B 1 92 ? 15.578 -19.172 -13.219 1 97.56 92 PRO B CA 1
ATOM 1625 C C . PRO B 1 92 ? 15.133 -17.859 -13.844 1 97.56 92 PRO B C 1
ATOM 1627 O O . PRO B 1 92 ? 13.969 -17.719 -14.234 1 97.56 92 PRO B O 1
ATOM 1630 N N . GLY B 1 93 ? 16.094 -16.859 -13.875 1 97.38 93 GLY B N 1
ATOM 1631 C CA . GLY B 1 93 ? 15.812 -15.594 -14.539 1 97.38 93 GLY B CA 1
ATOM 1632 C C . GLY B 1 93 ? 15.227 -14.547 -13.609 1 97.38 93 GLY B C 1
ATOM 1633 O O . GLY B 1 93 ? 14.969 -13.414 -14.023 1 97.38 93 GLY B O 1
ATOM 1634 N N . ASN B 1 94 ? 15.039 -14.938 -12.391 1 98.38 94 ASN B N 1
ATOM 1635 C CA . ASN B 1 94 ? 14.5 -13.969 -11.438 1 98.38 94 ASN B CA 1
ATOM 1636 C C . ASN B 1 94 ? 15.391 -12.734 -11.344 1 98.38 94 ASN B C 1
ATOM 1638 O O . ASN B 1 94 ? 16.578 -12.836 -11.031 1 98.38 94 ASN B O 1
ATOM 1642 N N . GLU B 1 95 ? 14.742 -11.633 -11.586 1 97.75 95 GLU B N 1
ATOM 1643 C CA . GLU B 1 95 ? 15.492 -10.383 -11.594 1 97.75 95 GLU B CA 1
ATOM 1644 C C . GLU B 1 95 ? 15.273 -9.602 -10.297 1 97.75 95 GLU B C 1
ATOM 1646 O O . GLU B 1 95 ? 15.812 -8.508 -10.125 1 97.75 95 GLU B O 1
ATOM 1651 N N . CYS B 1 96 ? 14.492 -10.109 -9.391 1 98.31 96 CYS B N 1
ATOM 1652 C CA . CYS B 1 96 ? 14.141 -9.414 -8.156 1 98.31 96 CYS B CA 1
ATOM 1653 C C . CYS B 1 96 ? 14.93 -9.961 -6.977 1 98.31 96 CYS B C 1
ATOM 1655 O O . CYS B 1 96 ? 15.25 -11.148 -6.938 1 98.31 96 CYS B O 1
ATOM 1657 N N . ASP B 1 97 ? 15.305 -9.07 -6.07 1 97.62 97 ASP B N 1
ATOM 1658 C CA . ASP B 1 97 ? 15.742 -9.508 -4.75 1 97.62 97 ASP B CA 1
ATOM 1659 C C . ASP B 1 97 ? 14.57 -10.008 -3.92 1 97.62 97 ASP B C 1
ATOM 1661 O O . ASP B 1 97 ? 13.609 -9.273 -3.676 1 97.62 97 ASP B O 1
ATOM 1665 N N . VAL B 1 98 ? 14.633 -11.195 -3.512 1 98.06 98 VAL B N 1
ATOM 1666 C CA . VAL B 1 98 ? 13.5 -11.82 -2.838 1 98.06 98 VAL B CA 1
ATOM 1667 C C . VAL B 1 98 ? 13.203 -11.07 -1.539 1 98.06 98 VAL B C 1
ATOM 1669 O O . VAL B 1 98 ? 12.039 -10.82 -1.214 1 98.06 98 VAL B O 1
ATOM 1672 N N . GLY B 1 99 ? 14.219 -10.758 -0.805 1 97.38 99 GLY B N 1
ATOM 1673 C CA . GLY B 1 99 ? 14.039 -10.016 0.433 1 97.38 99 GLY B CA 1
ATOM 1674 C C . GLY B 1 99 ? 13.383 -8.664 0.227 1 97.38 99 GLY B C 1
ATOM 1675 O O . GLY B 1 99 ? 12.43 -8.32 0.926 1 97.38 99 GLY B O 1
ATOM 1676 N N . GLN B 1 100 ? 13.891 -7.98 -0.718 1 96.25 100 GLN B N 1
ATOM 1677 C CA . GLN B 1 100 ? 13.328 -6.664 -1.005 1 96.25 100 GLN B CA 1
ATOM 1678 C C . GLN B 1 100 ? 11.891 -6.77 -1.501 1 96.25 100 GLN B C 1
ATOM 1680 O O . GLN B 1 100 ? 11.031 -5.996 -1.085 1 96.25 100 GLN B O 1
ATOM 1685 N N . THR B 1 101 ? 11.656 -7.695 -2.363 1 98.06 101 THR B N 1
ATOM 1686 C CA . THR B 1 101 ? 10.312 -7.898 -2.898 1 98.06 101 THR B CA 1
ATOM 1687 C C . THR B 1 101 ? 9.336 -8.266 -1.785 1 98.06 101 THR B C 1
ATOM 1689 O O . THR B 1 101 ? 8.234 -7.719 -1.711 1 98.06 101 THR B O 1
ATOM 1692 N N . THR B 1 102 ? 9.805 -9.117 -0.917 1 98.19 102 THR B N 1
ATOM 1693 C CA . THR B 1 102 ? 8.992 -9.508 0.234 1 98.19 102 THR B CA 1
ATOM 1694 C C . THR B 1 102 ? 8.648 -8.297 1.092 1 98.19 102 THR B C 1
ATOM 1696 O O . THR B 1 102 ? 7.512 -8.141 1.533 1 98.19 102 THR B O 1
ATOM 1699 N N . SER B 1 103 ? 9.602 -7.484 1.257 1 96.19 103 SER B N 1
ATOM 1700 C CA . SER B 1 103 ? 9.398 -6.285 2.064 1 96.19 103 SER B CA 1
ATOM 1701 C C . SER B 1 103 ? 8.375 -5.355 1.426 1 96.19 103 SER B C 1
ATOM 1703 O O . SER B 1 103 ? 7.539 -4.77 2.119 1 96.19 103 SER B O 1
ATOM 1705 N N . VAL B 1 104 ? 8.477 -5.176 0.157 1 96.94 104 VAL B N 1
ATOM 1706 C CA . VAL B 1 104 ? 7.547 -4.312 -0.567 1 96.94 104 VAL B CA 1
ATOM 1707 C C . VAL B 1 104 ? 6.125 -4.852 -0.427 1 96.94 104 VAL B C 1
ATOM 1709 O O . VAL B 1 104 ? 5.199 -4.105 -0.102 1 96.94 104 VAL B O 1
ATOM 1712 N N . ILE B 1 105 ? 5.961 -6.109 -0.598 1 98.38 105 ILE B N 1
ATOM 1713 C CA . ILE B 1 105 ? 4.652 -6.754 -0.496 1 98.38 105 ILE B CA 1
ATOM 1714 C C . ILE B 1 105 ? 4.129 -6.637 0.934 1 98.38 105 ILE B C 1
ATOM 1716 O O . ILE B 1 105 ? 2.957 -6.324 1.148 1 98.38 105 ILE B O 1
ATOM 1720 N N . ARG B 1 106 ? 4.992 -6.879 1.907 1 97.94 106 ARG B N 1
ATOM 1721 C CA . ARG B 1 106 ? 4.613 -6.754 3.311 1 97.94 106 ARG B CA 1
ATOM 1722 C C . ARG B 1 106 ? 4.055 -5.367 3.607 1 97.94 106 ARG B C 1
ATOM 1724 O O . ARG B 1 106 ? 3.031 -5.234 4.277 1 97.94 106 ARG B O 1
ATOM 1731 N N . GLY B 1 107 ? 4.738 -4.363 3.104 1 96.88 107 GLY B N 1
ATOM 1732 C CA . GLY B 1 107 ? 4.285 -2.998 3.32 1 96.88 107 GLY B CA 1
ATOM 1733 C C . GLY B 1 107 ? 2.891 -2.74 2.781 1 96.88 107 GLY B C 1
ATOM 1734 O O . GLY B 1 107 ? 2.072 -2.098 3.443 1 96.88 107 GLY B O 1
ATOM 1735 N N . VAL B 1 108 ? 2.609 -3.219 1.601 1 97.38 108 VAL B N 1
ATOM 1736 C CA . VAL B 1 108 ? 1.305 -3.033 0.976 1 97.38 108 VAL B CA 1
ATOM 1737 C C . VAL B 1 108 ? 0.238 -3.775 1.778 1 97.38 108 VAL B C 1
ATOM 1739 O O . VAL B 1 108 ? -0.833 -3.229 2.053 1 97.38 108 VAL B O 1
ATOM 1742 N N . ILE B 1 109 ? 0.562 -4.969 2.188 1 98.44 109 ILE B N 1
ATOM 1743 C CA . ILE B 1 109 ? -0.416 -5.828 2.844 1 98.44 109 ILE B CA 1
ATOM 1744 C C . ILE B 1 109 ? -0.679 -5.32 4.262 1 98.44 109 ILE B C 1
ATOM 1746 O O . ILE B 1 109 ? -1.811 -5.387 4.75 1 98.44 109 ILE B O 1
ATOM 1750 N N . GLU B 1 110 ? 0.375 -4.93 4.957 1 97.44 110 GLU B N 1
ATOM 1751 C CA . GLU B 1 110 ? 0.154 -4.328 6.27 1 97.44 110 GLU B CA 1
ATOM 1752 C C . GLU B 1 110 ? -0.761 -3.113 6.172 1 97.44 110 GLU B C 1
ATOM 1754 O O . GLU B 1 110 ? -1.621 -2.906 7.031 1 97.44 110 GLU B O 1
ATOM 1759 N N . THR B 1 111 ? -0.533 -2.32 5.18 1 95.94 111 THR B N 1
ATOM 1760 C CA . THR B 1 111 ? -1.396 -1.174 4.922 1 95.94 111 THR B CA 1
ATOM 1761 C C . THR B 1 111 ? -2.826 -1.627 4.641 1 95.94 111 THR B C 1
ATOM 1763 O O . THR B 1 111 ? -3.781 -1.04 5.152 1 95.94 111 THR B O 1
ATOM 1766 N N . ALA B 1 112 ? -3.012 -2.664 3.865 1 95.75 112 ALA B N 1
ATOM 1767 C CA . ALA B 1 112 ? -4.332 -3.207 3.555 1 95.75 112 ALA B CA 1
ATOM 1768 C C . ALA B 1 112 ? -5.027 -3.717 4.816 1 95.75 112 ALA B C 1
ATOM 1770 O O . ALA B 1 112 ? -6.238 -3.562 4.969 1 95.75 112 ALA B O 1
ATOM 1771 N N . VAL B 1 113 ? -4.305 -4.387 5.68 1 96 113 VAL B N 1
ATOM 1772 C CA . VAL B 1 113 ? -4.859 -4.867 6.941 1 96 113 VAL B CA 1
ATOM 1773 C C . VAL B 1 113 ? -5.406 -3.691 7.746 1 96 113 VAL B C 1
ATOM 1775 O O . VAL B 1 113 ? -6.531 -3.742 8.25 1 96 113 VAL B O 1
ATOM 1778 N N . LEU B 1 114 ? -4.578 -2.67 7.809 1 92.06 114 LEU B N 1
ATOM 1779 C CA . LEU B 1 114 ? -5.004 -1.476 8.531 1 92.06 114 LEU B CA 1
ATOM 1780 C C . LEU B 1 114 ? -6.25 -0.871 7.891 1 92.06 114 LEU B C 1
ATOM 1782 O O . LEU B 1 114 ? -7.227 -0.575 8.586 1 92.06 114 LEU B O 1
ATOM 1786 N N . ALA B 1 115 ? -6.285 -0.719 6.602 1 89.94 115 ALA B N 1
ATOM 1787 C CA . ALA B 1 115 ? -7.43 -0.183 5.871 1 89.94 115 ALA B CA 1
ATOM 1788 C C . ALA B 1 115 ? -8.672 -1.033 6.102 1 89.94 115 ALA B C 1
ATOM 1790 O O . ALA B 1 115 ? -9.758 -0.501 6.34 1 89.94 115 ALA B O 1
ATOM 1791 N N . GLY B 1 116 ? -8.484 -2.309 5.957 1 89.5 116 GLY B N 1
ATOM 1792 C CA . GLY B 1 116 ? -9.594 -3.225 6.176 1 89.5 116 GLY B CA 1
ATOM 1793 C C . GLY B 1 116 ? -10.219 -3.082 7.547 1 89.5 116 GLY B C 1
ATOM 1794 O O . GLY B 1 116 ? -11.445 -3.1 7.68 1 89.5 116 GLY B O 1
ATOM 1795 N N . LYS B 1 117 ? -9.461 -2.971 8.57 1 89.19 117 LYS B N 1
ATOM 1796 C CA . LYS B 1 117 ? -9.953 -2.809 9.93 1 89.19 117 LYS B CA 1
ATOM 1797 C C . LYS B 1 117 ? -10.758 -1.521 10.07 1 89.19 117 LYS B C 1
ATOM 1799 O O . LYS B 1 117 ? -11.797 -1.499 10.742 1 89.19 117 LYS B O 1
ATOM 1804 N N . ILE B 1 118 ? -10.344 -0.541 9.43 1 82.5 118 ILE B N 1
ATOM 1805 C CA . ILE B 1 118 ? -11 0.762 9.516 1 82.5 118 ILE B CA 1
ATOM 1806 C C . ILE B 1 118 ? -12.289 0.747 8.703 1 82.5 118 ILE B C 1
ATOM 1808 O O . ILE B 1 118 ? -13.344 1.174 9.188 1 82.5 118 ILE B O 1
ATOM 1812 N N . LEU B 1 119 ? -12.211 0.215 7.543 1 82.44 119 LEU B N 1
ATOM 1813 C CA . LEU B 1 119 ? -13.336 0.282 6.617 1 82.44 119 LEU B CA 1
ATOM 1814 C C . LEU B 1 119 ? -14.414 -0.725 7 1 82.44 119 LEU B C 1
ATOM 1816 O O . LEU B 1 119 ? -15.609 -0.458 6.832 1 82.44 119 LEU B O 1
ATOM 1820 N N . HIS B 1 120 ? -14.016 -1.872 7.457 1 79.38 120 HIS B N 1
ATOM 1821 C CA . HIS B 1 120 ? -15.023 -2.857 7.848 1 79.38 120 HIS B CA 1
ATOM 1822 C C . HIS B 1 120 ? -15.656 -2.496 9.188 1 79.38 120 HIS B C 1
ATOM 1824 O O . HIS B 1 120 ? -16.797 -2.854 9.453 1 79.38 120 HIS B O 1
ATOM 1830 N N . LYS B 1 121 ? -14.938 -1.843 10.078 1 68.75 121 LYS B N 1
ATOM 1831 C CA . LYS B 1 121 ? -15.531 -1.332 11.312 1 68.75 121 LYS B CA 1
ATOM 1832 C C . LYS B 1 121 ? -16.625 -0.315 11.008 1 68.75 121 LYS B C 1
ATOM 1834 O O . LYS B 1 121 ? -17.688 -0.335 11.641 1 68.75 121 LYS B O 1
ATOM 1839 N N . ARG B 1 122 ? -16.484 0.348 10.086 1 68.31 122 ARG B N 1
ATOM 1840 C CA . ARG B 1 122 ? -17.469 1.357 9.695 1 68.31 122 ARG B CA 1
ATOM 1841 C C . ARG B 1 122 ? -18.734 0.708 9.148 1 68.31 122 ARG B C 1
ATOM 1843 O O . ARG B 1 122 ? -19.844 1.174 9.43 1 68.31 122 ARG B O 1
ATOM 1850 N N . ASP B 1 123 ? -18.609 -0.429 8.578 1 66.88 123 ASP B N 1
ATOM 1851 C CA . ASP B 1 123 ? -19.75 -1.147 8 1 66.88 123 ASP B CA 1
ATOM 1852 C C . ASP B 1 123 ? -20.547 -1.857 9.086 1 66.88 123 ASP B C 1
ATOM 1854 O O . ASP B 1 123 ? -21.781 -1.962 8.992 1 66.88 123 ASP B O 1
ATOM 1858 N N . ASP B 1 124 ? -19.844 -2.371 10.086 1 61.34 124 ASP B N 1
ATOM 1859 C CA . ASP B 1 124 ? -20.516 -3.074 11.172 1 61.34 124 ASP B CA 1
ATOM 1860 C C . ASP B 1 124 ? -21.25 -2.094 12.094 1 61.34 124 ASP B C 1
ATOM 1862 O O . ASP B 1 124 ? -22.172 -2.475 12.797 1 61.34 124 ASP B O 1
ATOM 1866 N N . GLY B 1 125 ? -20.688 -0.925 12.336 1 49.44 125 GLY B N 1
ATOM 1867 C CA . GLY B 1 125 ? -21.328 0.061 13.195 1 49.44 125 GLY B CA 1
ATOM 1868 C C . GLY B 1 125 ? -22.531 0.725 12.555 1 49.44 125 GLY B C 1
ATOM 1869 O O . GLY B 1 125 ? -23.188 1.554 13.18 1 49.44 125 GLY B O 1
ATOM 1870 N N . GLN B 1 126 ? -22.781 0.624 11.242 1 38.03 126 GLN B N 1
ATOM 1871 C CA . GLN B 1 126 ? -24.062 1.11 10.742 1 38.03 126 GLN B CA 1
ATOM 1872 C C . GLN B 1 126 ? -25.156 0.064 10.922 1 38.03 126 GLN B C 1
ATOM 1874 O O . GLN B 1 126 ? -24.938 -1.125 10.688 1 38.03 126 GLN B O 1
#

Solvent-accessible surface area (backbone atoms only — not comparable to full-atom values): 13834 Å² total; per-residue (Å²): 133,81,73,78,68,66,84,51,59,95,64,71,58,29,88,56,74,40,49,40,52,52,85,39,56,66,64,20,33,35,26,27,18,34,33,66,98,41,39,45,32,91,90,59,75,58,50,35,63,65,18,40,37,28,42,55,32,51,52,46,24,56,76,54,80,60,36,85,42,40,45,67,42,40,52,50,35,53,57,44,54,70,69,47,57,56,83,51,79,70,46,91,84,60,69,54,57,53,45,59,33,50,50,47,51,46,34,54,41,51,38,34,36,54,49,24,56,56,56,52,49,55,58,68,76,100,136,81,75,80,67,67,83,51,61,94,64,68,58,29,88,55,75,39,50,40,52,50,84,38,56,67,63,21,34,34,26,28,20,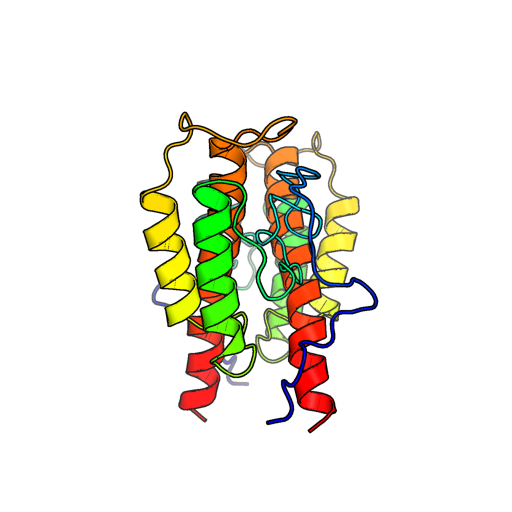34,34,66,100,41,39,46,33,90,90,61,76,58,50,34,63,65,16,40,37,27,42,55,31,50,52,45,23,54,75,52,79,60,36,85,42,40,46,67,42,39,51,49,35,53,58,44,54,72,70,49,60,55,83,50,80,70,47,93,83,59,69,56,56,55,45,59,33,50,49,48,51,47,33,54,39,53,39,34,36,53,50,23,56,56,55,51,48,55,58,68,75,99

InterPro domains:
  IPR033113 Phospholipase A2, histidine active site [PS00118] (53-60)
  IPR036444 Phospholipase A2 domain superfamily [G3DSA:1.20.90.10] (3-126)
  IPR036444 Phospholipase A2 domain superfamily [SSF48619] (28-120)

Sequence (252 aa):
MDAFVFPQGSQGCSRKCESSFCAVPPLLRYGKYCGILYSGCPGEKPCDALDACCMVHDHCVDTHNNDYLNTRCNENLLSCLDSVSPAGPTFPGNECDVGQTTSVIRGVIETAVLAGKILHKRDDGQMDAFVFPQGSQGCSRKCESSFCAVPPLLRYGKYCGILYSGCPGEKPCDALDACCMVHDHCVDTHNNDYLNTRCNENLLSCLDSVSPAGPTFPGNECDVGQTTSVIRGVIETAVLAGKILHKRDDGQ

Radius of gyration: 18.86 Å; Cα contacts (8 Å, |Δi|>4): 376; chains: 2; bounding box: 43×50×41 Å

Nearest PDB structures (foldseek):
  2wg7-assembly2_B  TM=9.773E-01  e=6.544E-17  Oryza sativa
  2wg9-assembly2_B  TM=9.777E-01  e=8.752E-17  Oryza sativa
  2wg7-assembly1_A  TM=9.761E-01  e=1.759E-16  Oryza sativa
  2wg8-assembly3_C  TM=9.894E-01  e=2.352E-16  Oryza sativa
  2wg8-assembly1_A  TM=9.855E-01  e=5.628E-16  Oryza sativa

Foldseek 3Di:
DPLPPDPLPVDDFDQDADAPPLQPQQPGDGFRFDHDSGHHDPPHDTFDQLRNLRNQLCVVCSVVVNPNLPLVSLVSSLVSLVVDDQPDDGHPPHPDRSVSSSVSSNVVSVVSNVVSVVVVVVVVVD/DPLPPDPLPVDDQDQDADAPPLQPQQPGDGWRFDHDSGHHDPPHDTFDQLRNLRNQLCVVCSVVVNPNLPLVSLVSSLVSLVVDDQPDDGHPPHPDRSVSSSVSSNVVSVVSNVVSVVVVVVVVVD